Protein AF-A0A7S0VVC6-F1 (afdb_monomer)

Foldseek 3Di:
DFDWDFDADDDDDPKGKGWGWGDDPRDIDIDIDIDDDDDDDDDPDDPDDDADLFKDWDALPNDDLVVVLVVQQVQQPPVQKWKKFWFFCVLVVFPDTTDIFTFNHADVVQQWTFTCGPPCVGDHTDIDRSVSSSVRQQDADPVPRGGHGMMMGGDDPPDPDPDDDDPPPDPPCVVVVVVVVD

Organism: NCBI:txid51329

Structure (mmCIF, N/CA/C/O backbone):
data_AF-A0A7S0VVC6-F1
#
_entry.id   AF-A0A7S0VVC6-F1
#
loop_
_atom_site.group_PDB
_atom_site.id
_atom_site.type_symbol
_atom_site.label_atom_id
_atom_site.label_alt_id
_atom_site.label_comp_id
_atom_site.label_asym_id
_atom_site.label_entity_id
_atom_site.label_seq_id
_atom_site.pdbx_PDB_ins_code
_atom_site.Cartn_x
_atom_site.Cartn_y
_atom_site.Cartn_z
_atom_site.occupancy
_atom_site.B_iso_or_equiv
_atom_site.auth_seq_id
_atom_site.auth_comp_id
_atom_site.auth_asym_id
_atom_site.auth_atom_id
_atom_site.pdbx_PDB_model_num
ATOM 1 N N . GLN A 1 1 ? -42.522 30.874 40.344 1.00 38.97 1 GLN A N 1
ATOM 2 C CA . GLN A 1 1 ? -43.049 30.129 39.182 1.00 38.97 1 GLN A CA 1
ATOM 3 C C . GLN A 1 1 ? -41.927 30.073 38.153 1.00 38.97 1 GLN A C 1
ATOM 5 O O . GLN A 1 1 ? -41.441 31.130 37.778 1.00 38.97 1 GLN A O 1
ATOM 10 N N . ALA A 1 2 ? -41.415 28.885 37.826 1.00 36.28 2 ALA A N 1
ATOM 11 C CA . ALA A 1 2 ? -40.309 28.722 36.878 1.00 36.28 2 ALA A CA 1
ATOM 12 C C . ALA A 1 2 ? -40.865 28.638 35.447 1.00 36.28 2 ALA A C 1
ATOM 14 O O . ALA A 1 2 ? -41.804 27.884 35.205 1.00 36.28 2 ALA A O 1
ATOM 15 N N . LEU A 1 3 ? -40.308 29.424 34.524 1.00 36.25 3 LEU A N 1
ATOM 16 C CA . LEU A 1 3 ? -40.631 29.382 33.096 1.00 36.25 3 LEU A CA 1
ATOM 17 C C . LEU A 1 3 ? -39.725 28.347 32.417 1.00 36.25 3 LEU A C 1
ATOM 19 O O . LEU A 1 3 ? -38.507 28.496 32.434 1.00 36.25 3 LEU A O 1
ATOM 23 N N . SER A 1 4 ? -40.321 27.307 31.834 1.00 40.09 4 SER A N 1
ATOM 24 C CA . SER A 1 4 ? -39.640 26.354 30.952 1.00 40.09 4 SER A CA 1
ATOM 25 C C . SER A 1 4 ? -39.975 26.719 29.507 1.00 40.09 4 SER A C 1
ATOM 27 O O . SER A 1 4 ? -41.148 26.880 29.175 1.00 40.09 4 SER A O 1
ATOM 29 N N . GLN A 1 5 ? -38.959 26.895 28.663 1.00 38.88 5 GLN A N 1
ATOM 30 C CA . GLN A 1 5 ? -39.130 27.031 27.217 1.00 38.88 5 GLN A CA 1
ATOM 31 C C . GLN A 1 5 ? -38.321 25.928 26.538 1.00 38.88 5 GLN A C 1
ATOM 33 O O . GLN A 1 5 ? -37.117 25.807 26.762 1.00 38.88 5 GLN A O 1
ATOM 38 N N . THR A 1 6 ? -38.992 25.115 25.727 1.00 39.78 6 THR A N 1
ATOM 39 C CA . THR A 1 6 ? -38.376 24.062 24.914 1.00 39.78 6 THR A CA 1
ATOM 40 C C . THR A 1 6 ? -38.294 24.572 23.480 1.00 39.78 6 THR A C 1
ATOM 42 O O . THR A 1 6 ? -39.321 24.916 22.898 1.00 39.78 6 THR A O 1
ATOM 45 N N . MET A 1 7 ? -37.090 24.648 22.912 1.00 36.44 7 MET A N 1
ATOM 46 C CA . MET A 1 7 ? -36.901 24.959 21.494 1.00 36.44 7 MET A CA 1
ATOM 47 C C . MET A 1 7 ? -36.408 23.714 20.766 1.00 36.44 7 MET A C 1
ATOM 49 O O . MET A 1 7 ? -35.287 23.266 20.987 1.00 36.44 7 MET A O 1
ATOM 53 N N . ASN A 1 8 ? -37.249 23.175 19.885 1.00 36.81 8 ASN A N 1
ATOM 54 C CA . ASN A 1 8 ? -36.872 22.094 18.982 1.00 36.81 8 ASN A CA 1
ATOM 55 C C . ASN A 1 8 ? -36.399 22.711 17.665 1.00 36.81 8 ASN A C 1
ATOM 57 O O . ASN A 1 8 ? -37.142 23.463 17.035 1.00 36.81 8 ASN A O 1
ATOM 61 N N . SER A 1 9 ? -35.182 22.384 17.239 1.00 43.47 9 SER A N 1
ATOM 62 C CA . SER A 1 9 ? -34.703 22.668 15.885 1.00 43.47 9 SER A CA 1
ATOM 63 C C . SER A 1 9 ? -34.576 21.352 15.125 1.00 43.47 9 SER A C 1
ATOM 65 O O . SER A 1 9 ? -34.036 20.374 15.631 1.00 43.47 9 SER A O 1
ATOM 67 N N . SER A 1 10 ? -35.149 21.310 13.925 1.00 36.62 10 SER A N 1
ATOM 68 C CA . SER A 1 10 ? -35.153 20.142 13.048 1.00 36.62 10 SER A CA 1
ATOM 69 C C . SER A 1 10 ? -34.151 20.349 11.915 1.00 36.62 10 SER A C 1
ATOM 71 O O . SER A 1 10 ? -34.384 21.187 11.044 1.00 36.62 10 SER A O 1
ATOM 73 N N . SER A 1 11 ? -33.067 19.575 11.904 1.00 36.88 11 SER A N 1
ATOM 74 C CA . SER A 1 11 ? -32.167 19.419 10.757 1.00 36.88 11 SER A CA 1
ATOM 75 C C . SER A 1 11 ? -32.174 17.963 10.287 1.00 36.88 11 SER A C 1
ATOM 77 O O . SER A 1 11 ? -32.154 17.023 11.076 1.00 36.88 11 SER A O 1
ATOM 79 N N . THR A 1 12 ? -32.271 17.775 8.972 1.00 43.25 12 THR A N 1
ATOM 80 C CA . THR A 1 12 ? -32.339 16.471 8.307 1.00 43.25 12 THR A CA 1
ATOM 81 C C . THR A 1 12 ? -30.948 15.848 8.169 1.00 43.25 12 THR A C 1
ATOM 83 O O . THR A 1 12 ? -30.263 16.058 7.172 1.00 43.25 12 THR A O 1
ATOM 86 N N . SER A 1 13 ? -30.558 15.062 9.164 1.00 46.53 13 SER A N 1
ATOM 87 C CA . SER A 1 13 ? -29.608 13.942 9.104 1.00 46.53 13 SER A CA 1
ATOM 88 C C . SER A 1 13 ? -29.924 13.036 10.305 1.00 46.53 13 SER A C 1
ATOM 90 O O . SER A 1 13 ? -30.586 13.471 11.241 1.00 46.53 13 SER A O 1
ATOM 92 N N . SER A 1 14 ? -29.595 11.746 10.245 1.00 50.50 14 SER A N 1
ATOM 93 C CA . SER A 1 14 ? -30.179 10.653 11.051 1.00 50.50 14 SER A CA 1
ATOM 94 C C . SER A 1 14 ? -29.856 10.633 12.561 1.00 50.50 14 SER A C 1
ATOM 96 O O . SER A 1 14 ? -29.749 9.563 13.157 1.00 50.50 14 SER A O 1
ATOM 98 N N . SER A 1 15 ? -29.734 11.786 13.209 1.00 50.81 15 SER A N 1
ATOM 99 C CA . SER A 1 15 ? -29.588 11.921 14.655 1.00 50.81 15 SER A CA 1
ATOM 100 C C . SER A 1 15 ? -30.450 13.074 15.170 1.00 50.81 15 SER A C 1
ATOM 102 O O . SER A 1 15 ? -30.261 14.239 14.834 1.00 50.81 15 SER A O 1
ATOM 104 N N . SER A 1 16 ? -31.426 12.739 16.012 1.00 48.22 16 SER A N 1
ATOM 105 C CA . SER A 1 16 ? -32.230 13.719 16.740 1.00 48.22 16 SER A CA 1
ATOM 106 C C . SER A 1 16 ? -31.579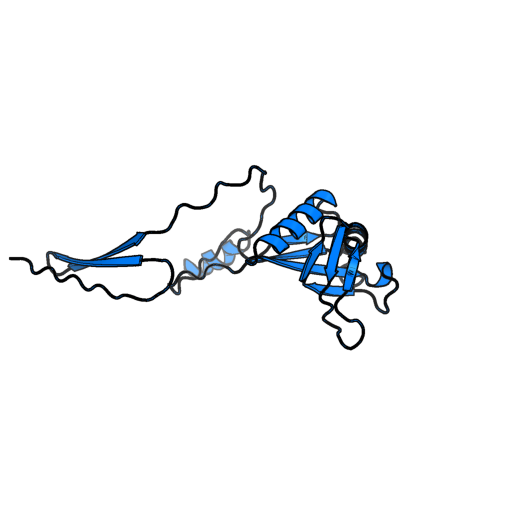 14.009 18.091 1.00 48.22 16 SER A C 1
ATOM 108 O O . SER A 1 16 ? -31.402 13.097 18.906 1.00 48.22 16 SER A O 1
ATOM 110 N N . SER A 1 17 ? -31.244 15.274 18.336 1.00 50.19 17 SER A N 1
ATOM 111 C CA . SER A 1 17 ? -30.774 15.775 19.628 1.00 50.19 17 SER A CA 1
ATOM 112 C C . SER A 1 17 ? -31.795 16.750 20.218 1.00 50.19 17 SER A C 1
ATOM 114 O O . SER A 1 17 ? -32.430 17.522 19.501 1.00 50.19 17 SER A O 1
ATOM 116 N N . SER A 1 18 ? -31.995 16.686 21.535 1.00 46.62 18 SER A N 1
ATOM 117 C CA . SER A 1 18 ? -32.889 17.588 22.266 1.00 46.62 18 SER A CA 1
ATOM 118 C C . SER A 1 18 ? -32.119 18.261 23.393 1.00 46.62 18 SER A C 1
ATOM 120 O O . SER A 1 18 ? -31.506 17.583 24.217 1.00 46.62 18 SER A O 1
ATOM 122 N N . THR A 1 19 ? -32.182 19.591 23.455 1.00 46.72 19 THR A N 1
ATOM 123 C CA . THR A 1 19 ? -31.509 20.396 24.484 1.00 46.72 19 THR A CA 1
ATOM 124 C C . THR A 1 19 ? -32.544 21.054 25.385 1.00 46.72 19 THR A C 1
ATOM 126 O O . THR A 1 19 ? -33.411 21.788 24.915 1.00 46.72 19 THR A O 1
ATOM 129 N N . SER A 1 20 ? -32.438 20.832 26.695 1.00 46.75 20 SER A N 1
ATOM 130 C CA . SER A 1 20 ? -33.236 21.542 27.700 1.00 46.75 20 SER A CA 1
ATOM 131 C C . SER A 1 20 ? -32.357 22.454 28.549 1.00 46.75 20 SER A C 1
ATOM 133 O O . SER A 1 20 ? -31.271 22.053 28.969 1.00 46.75 20 SER A O 1
ATOM 135 N N . LEU A 1 21 ? -32.840 23.666 28.820 1.00 41.72 21 LEU A N 1
ATOM 136 C CA . LEU A 1 21 ? -32.192 24.649 29.687 1.00 41.72 21 LEU A CA 1
ATOM 137 C C . LEU A 1 21 ? -33.015 24.820 30.962 1.00 41.72 21 LEU A C 1
ATOM 139 O O . LEU A 1 21 ? -34.218 25.078 30.895 1.00 41.72 21 LEU A O 1
ATOM 143 N N . THR A 1 22 ? -32.367 24.718 32.121 1.00 43.78 22 THR A N 1
ATOM 144 C CA . THR A 1 22 ? -33.014 24.969 33.417 1.00 43.78 22 THR A CA 1
ATOM 145 C C . THR A 1 22 ? -32.204 25.974 34.221 1.00 43.78 22 THR A C 1
ATOM 147 O O . THR A 1 22 ? -30.974 25.927 34.222 1.00 43.78 22 THR A O 1
ATOM 150 N N . THR A 1 23 ? -32.886 26.885 34.917 1.00 35.81 23 THR A N 1
ATOM 151 C CA . THR A 1 23 ? -32.248 27.905 35.756 1.00 35.81 23 THR A CA 1
ATOM 152 C C . THR A 1 23 ? -32.652 27.746 37.217 1.00 35.81 23 THR A C 1
ATOM 154 O O . THR A 1 23 ? -33.836 27.692 37.557 1.00 35.81 23 THR A O 1
ATOM 157 N N . LYS A 1 24 ? -31.662 27.664 38.113 1.00 37.56 24 LYS A N 1
ATOM 158 C CA . LYS A 1 24 ? -31.879 27.648 39.567 1.00 37.56 24 LYS A CA 1
ATOM 159 C C . LYS A 1 24 ? -30.777 28.455 40.249 1.00 37.56 24 LYS A C 1
ATOM 161 O O . LYS A 1 24 ? -29.600 28.240 39.988 1.00 37.56 24 LYS A O 1
ATOM 166 N N . SER A 1 25 ? -31.169 29.412 41.092 1.00 40.84 25 SER A N 1
ATOM 167 C CA . SER A 1 25 ? -30.251 30.304 41.823 1.00 40.84 25 SER A CA 1
ATOM 168 C C . SER A 1 25 ? -29.224 31.029 40.936 1.00 40.84 25 SER A C 1
ATOM 170 O O . SER A 1 25 ? -28.054 31.123 41.286 1.00 40.84 25 SER A O 1
ATOM 172 N N . GLY A 1 26 ? -29.654 31.525 39.771 1.00 36.41 26 GLY A N 1
ATOM 173 C CA . GLY A 1 26 ? -28.800 32.310 38.869 1.00 36.41 26 GLY A CA 1
ATOM 174 C C . GLY A 1 26 ? -27.827 31.496 38.008 1.00 36.41 26 GLY A C 1
ATOM 175 O O . GLY A 1 26 ? -27.114 32.084 37.202 1.00 36.41 26 GLY A O 1
ATOM 176 N N . VAL A 1 27 ? -27.823 30.165 38.122 1.00 34.91 27 VAL A N 1
ATOM 177 C CA . VAL A 1 27 ? -27.009 29.276 37.282 1.00 34.91 27 VAL A CA 1
ATOM 178 C C . VAL A 1 27 ? -27.889 28.652 36.200 1.00 34.91 27 VAL A C 1
ATOM 180 O O . VAL A 1 27 ? -28.963 28.125 36.500 1.00 34.91 27 VAL A O 1
ATOM 183 N N . ILE A 1 28 ? -27.441 28.739 34.943 1.00 36.50 28 ILE A N 1
ATOM 184 C CA . ILE A 1 28 ? -28.081 28.101 33.787 1.00 36.50 28 ILE A CA 1
ATOM 185 C C . ILE A 1 28 ? -27.386 26.765 33.531 1.00 36.50 28 ILE A C 1
ATOM 187 O O . ILE A 1 28 ? -26.176 26.726 33.317 1.00 36.50 28 ILE A O 1
ATOM 191 N N . THR A 1 29 ? -28.147 25.674 33.528 1.00 39.59 29 THR A N 1
ATOM 192 C CA . THR A 1 29 ? -27.652 24.337 33.184 1.00 39.59 29 THR A CA 1
ATOM 193 C C . THR A 1 29 ? -28.335 23.867 31.905 1.00 39.59 29 THR A C 1
ATOM 195 O O . THR A 1 29 ? -29.565 23.806 31.845 1.00 39.59 29 THR A O 1
ATOM 198 N N . ALA A 1 30 ? -27.535 23.560 30.882 1.00 38.56 30 ALA A N 1
ATOM 199 C CA . ALA A 1 30 ? -27.989 22.948 29.638 1.00 38.56 30 ALA A CA 1
ATOM 200 C C . ALA A 1 30 ? -27.758 21.437 29.702 1.00 38.56 30 ALA A C 1
ATOM 202 O O . ALA A 1 30 ? -26.668 20.988 30.052 1.00 38.56 30 ALA A O 1
ATOM 203 N N . THR A 1 31 ? -28.773 20.651 29.359 1.00 41.69 31 THR A N 1
ATOM 204 C CA . THR A 1 31 ? -28.659 19.196 29.227 1.00 41.69 31 THR A CA 1
ATOM 205 C C . THR A 1 31 ? -29.110 18.812 27.830 1.00 41.69 31 THR A C 1
ATOM 207 O O . THR A 1 31 ? -30.253 19.084 27.458 1.00 41.69 31 THR A O 1
ATOM 210 N N . THR A 1 32 ? -28.206 18.201 27.068 1.00 43.34 32 THR A N 1
ATOM 211 C CA . THR A 1 32 ? -28.473 17.717 25.713 1.00 43.34 32 THR A CA 1
ATOM 212 C C . THR A 1 32 ? -28.522 16.198 25.737 1.00 43.34 32 THR A C 1
ATOM 214 O O . THR A 1 32 ? -27.565 15.559 26.171 1.00 43.34 32 THR A O 1
ATOM 217 N N . SER A 1 33 ? -29.627 15.611 25.283 1.00 44.56 33 SER A N 1
ATOM 218 C CA . SER A 1 33 ? -29.739 14.171 25.057 1.00 44.56 33 SER A CA 1
ATOM 219 C C . SER A 1 33 ? -29.682 13.882 23.559 1.00 44.56 33 SER A C 1
ATOM 221 O O . SER A 1 33 ? -30.400 14.492 22.764 1.00 44.56 33 SER A O 1
ATOM 223 N N . LEU A 1 34 ? -28.805 12.957 23.166 1.00 52.53 34 LEU A N 1
ATOM 224 C CA . LEU A 1 34 ? -28.751 12.405 21.815 1.00 52.53 34 LEU A CA 1
ATOM 225 C C . LEU A 1 34 ? -29.331 10.993 21.827 1.00 52.53 34 LEU A C 1
ATOM 227 O O . LEU A 1 34 ? -28.950 10.167 22.655 1.00 52.53 34 LEU A O 1
ATOM 231 N N . SER A 1 35 ? -30.243 10.721 20.897 1.00 43.66 35 SER A N 1
ATOM 232 C CA . SER A 1 35 ? -30.686 9.363 20.590 1.00 43.66 35 SER A CA 1
ATOM 233 C C . SER A 1 35 ? -29.896 8.871 19.379 1.00 43.66 35 SER A C 1
ATOM 235 O O . SER A 1 35 ? -30.086 9.374 18.274 1.00 43.66 35 SER A O 1
ATOM 237 N N . SER A 1 36 ? -28.985 7.920 19.590 1.00 47.44 36 SER A N 1
ATOM 238 C CA . SER A 1 36 ? -28.318 7.176 18.518 1.00 47.44 36 SER A CA 1
ATOM 239 C C . SER A 1 36 ? -28.821 5.731 18.483 1.00 47.44 36 SER A C 1
ATOM 241 O O . SER A 1 36 ? -29.168 5.144 19.511 1.00 47.44 36 SER A O 1
ATOM 243 N N . SER A 1 37 ? -28.899 5.162 17.278 1.00 42.88 37 SER A N 1
ATOM 244 C CA . SER A 1 37 ? -29.159 3.734 17.076 1.00 42.88 37 SER A CA 1
ATOM 245 C C . SER A 1 37 ? -28.057 2.884 17.730 1.00 42.88 37 SER A C 1
ATOM 247 O O . SER A 1 37 ? -26.912 3.337 17.805 1.00 42.88 37 SER A O 1
ATOM 249 N N . PRO A 1 38 ? -28.367 1.663 18.204 1.00 40.75 38 PRO A N 1
ATOM 250 C CA . PRO A 1 38 ? -27.375 0.818 18.857 1.00 40.75 38 PRO A CA 1
ATOM 251 C C . PRO A 1 38 ? -26.240 0.451 17.882 1.00 40.75 38 PRO A C 1
ATOM 253 O O . PRO A 1 38 ? -26.518 0.179 16.709 1.00 40.75 38 PRO A O 1
ATOM 256 N N . PRO A 1 39 ? -24.976 0.425 18.342 1.00 41.75 39 PRO A N 1
ATOM 257 C CA . PRO A 1 39 ? -23.852 0.005 17.516 1.00 41.75 39 PRO A CA 1
ATOM 258 C C . PRO A 1 39 ? -24.008 -1.458 17.082 1.00 41.75 39 PRO A C 1
ATOM 260 O O . PRO A 1 39 ? -24.541 -2.290 17.822 1.00 41.75 39 PRO A O 1
ATOM 263 N N . ALA A 1 40 ? -23.534 -1.764 15.871 1.00 39.22 40 ALA A N 1
ATOM 264 C CA . ALA A 1 40 ? -23.438 -3.131 15.370 1.00 39.22 40 ALA A CA 1
ATOM 265 C C . ALA A 1 40 ? -22.625 -4.013 16.345 1.00 39.22 40 ALA A C 1
ATOM 267 O O . ALA A 1 40 ? -21.716 -3.507 17.011 1.00 39.22 40 ALA A O 1
ATOM 268 N N . PRO A 1 41 ? -22.942 -5.316 16.464 1.00 37.53 41 PRO A N 1
ATOM 269 C CA . PRO A 1 41 ? -22.273 -6.193 17.416 1.00 37.53 41 PRO A CA 1
ATOM 270 C C . PRO A 1 41 ? -20.766 -6.289 17.117 1.00 37.53 41 PRO A C 1
ATOM 272 O O . PRO A 1 41 ? -20.384 -6.370 15.948 1.00 37.53 41 PRO A O 1
ATOM 275 N N . PRO A 1 42 ? -19.905 -6.308 18.151 1.00 41.25 42 PRO A N 1
ATOM 276 C CA . PRO A 1 42 ? -18.463 -6.398 17.969 1.00 41.25 42 PRO A CA 1
ATOM 277 C C . PRO A 1 42 ? -18.081 -7.728 17.307 1.00 41.25 42 PRO A C 1
ATOM 279 O O . PRO A 1 42 ? -18.521 -8.802 17.727 1.00 41.25 42 PRO A O 1
ATOM 282 N N . HIS A 1 43 ? -17.254 -7.651 16.263 1.00 41.78 43 HIS A N 1
ATOM 283 C CA . HIS A 1 43 ? -16.648 -8.821 15.633 1.00 41.78 43 HIS A CA 1
ATOM 284 C C . HIS A 1 43 ? -15.706 -9.533 16.626 1.00 41.78 43 HIS A C 1
ATOM 286 O O . HIS A 1 43 ? -14.999 -8.864 17.381 1.00 41.78 43 HIS A O 1
ATOM 292 N N . PRO A 1 44 ? -15.668 -10.878 16.649 1.00 38.56 44 PRO A N 1
ATOM 293 C CA . PRO A 1 44 ? -14.963 -11.626 17.679 1.00 38.56 44 PRO A CA 1
ATOM 294 C C . PRO A 1 44 ? -13.522 -11.916 17.250 1.00 38.56 44 PRO A C 1
ATOM 296 O O . PRO A 1 44 ? -13.207 -13.062 16.955 1.00 38.56 44 PRO A O 1
ATOM 299 N N . PHE A 1 45 ? -12.641 -10.915 17.205 1.00 30.81 45 PHE A N 1
ATOM 300 C CA . PHE A 1 45 ? -11.203 -11.176 17.061 1.00 30.81 45 PHE A CA 1
ATOM 301 C C . PHE A 1 45 ? -10.370 -10.249 17.953 1.00 30.81 45 PHE A C 1
ATOM 303 O O . PHE A 1 45 ? -10.718 -9.077 18.114 1.00 30.81 45 PHE A O 1
ATOM 310 N N . PRO A 1 46 ? -9.304 -10.771 18.586 1.00 35.00 46 PRO A N 1
ATOM 311 C CA . PRO A 1 46 ? -8.482 -9.996 19.499 1.00 35.00 46 PRO A CA 1
ATOM 312 C C . PRO A 1 46 ? -7.696 -8.943 18.715 1.00 35.00 46 PRO A C 1
ATOM 314 O O . PRO A 1 46 ? -6.867 -9.274 17.874 1.00 35.00 46 PRO A O 1
ATOM 317 N N . VAL A 1 47 ? -7.928 -7.668 19.028 1.00 37.06 47 VAL A N 1
ATOM 318 C CA . VAL A 1 47 ? -7.071 -6.562 18.592 1.00 37.06 47 VAL A CA 1
ATOM 319 C C . VAL A 1 47 ? -5.786 -6.635 19.418 1.00 37.06 47 VAL A C 1
ATOM 321 O O . VAL A 1 47 ? -5.648 -5.977 20.445 1.00 37.06 47 VAL A O 1
ATOM 324 N N . HIS A 1 48 ? -4.856 -7.500 19.022 1.00 34.62 48 HIS A N 1
ATOM 325 C CA . HIS A 1 48 ? -3.479 -7.421 19.490 1.00 34.62 48 HIS A CA 1
ATOM 326 C C . HIS A 1 48 ? -2.707 -6.572 18.488 1.00 34.62 48 HIS A C 1
ATOM 328 O O . HIS A 1 48 ? -2.446 -7.015 17.379 1.00 34.62 48 HIS A O 1
ATOM 334 N N . THR A 1 49 ? -2.415 -5.327 18.858 1.00 34.38 49 THR A N 1
ATOM 335 C CA . THR A 1 49 ? -1.075 -4.716 18.975 1.00 34.38 49 THR A CA 1
ATOM 336 C C . THR A 1 49 ? -1.295 -3.218 19.201 1.00 34.38 49 THR A C 1
ATOM 338 O O . THR A 1 49 ? -2.207 -2.628 18.629 1.00 34.38 49 THR A O 1
ATOM 341 N N . SER A 1 50 ? -0.501 -2.623 20.088 1.00 39.03 50 SER A N 1
ATOM 342 C CA . SER A 1 50 ? -0.491 -1.205 20.461 1.00 39.03 50 SER A CA 1
ATOM 343 C C . SER A 1 50 ? -0.646 -0.263 19.257 1.00 39.03 50 SER A C 1
ATOM 345 O O . SER A 1 50 ? 0.333 0.082 18.598 1.00 39.03 50 SER A O 1
ATOM 347 N N . CYS A 1 51 ? -1.871 0.155 18.956 1.00 41.72 51 CYS A N 1
ATOM 348 C CA . CYS A 1 51 ? -2.123 1.169 17.945 1.00 41.72 51 CYS A CA 1
ATOM 349 C C . CYS A 1 51 ? -2.307 2.497 18.666 1.00 41.72 51 CYS A C 1
ATOM 351 O O . CYS A 1 51 ? -3.246 2.652 19.447 1.00 41.72 51 CYS A O 1
ATOM 353 N N . ALA A 1 52 ? -1.393 3.436 18.419 1.00 45.47 52 ALA A N 1
ATOM 354 C CA . ALA A 1 52 ? -1.625 4.829 18.756 1.00 45.47 52 ALA A CA 1
ATOM 355 C C . ALA A 1 52 ? -2.906 5.307 18.038 1.00 45.47 52 ALA A C 1
ATOM 357 O O . ALA A 1 52 ? -3.175 4.859 16.916 1.00 45.47 52 ALA A O 1
ATOM 358 N N . PRO A 1 53 ? -3.694 6.203 18.655 1.00 49.94 53 PRO A N 1
ATOM 359 C CA . PRO A 1 53 ? -4.984 6.646 18.121 1.00 49.94 53 PRO A CA 1
ATOM 360 C C . PRO A 1 53 ? -4.913 7.302 16.727 1.00 49.94 53 PRO A C 1
ATOM 362 O O . PRO A 1 53 ? -5.926 7.348 16.032 1.00 49.94 53 PRO A O 1
ATOM 365 N N . ASP A 1 54 ? -3.726 7.744 16.299 1.00 53.03 54 ASP A N 1
ATOM 366 C CA . ASP A 1 54 ? -3.509 8.512 15.064 1.00 53.03 54 ASP A CA 1
ATOM 367 C C . ASP A 1 54 ? -2.987 7.682 13.873 1.00 53.03 54 ASP A C 1
ATOM 369 O O . ASP A 1 54 ? -2.759 8.211 12.781 1.00 53.03 54 ASP A O 1
ATOM 373 N N . GLY A 1 55 ? -2.811 6.369 14.052 1.00 57.62 55 GLY A N 1
ATOM 374 C CA . GLY A 1 55 ? -2.398 5.445 12.996 1.00 57.62 55 GLY A CA 1
ATOM 375 C C . GLY A 1 55 ? -1.354 4.425 13.448 1.00 57.62 55 GLY A C 1
ATOM 376 O O . GLY A 1 55 ? -0.572 4.660 14.368 1.00 57.62 55 GLY A O 1
ATOM 377 N N . CYS A 1 56 ? -1.338 3.270 12.783 1.00 74.06 56 CYS A N 1
ATOM 378 C CA . CYS A 1 56 ? -0.405 2.179 13.065 1.00 74.06 56 CYS A CA 1
ATOM 379 C C . CYS A 1 56 ? 0.597 2.023 11.919 1.00 74.06 56 CYS A C 1
ATOM 381 O O . CYS A 1 56 ? 0.195 1.890 10.760 1.00 74.06 56 CYS A O 1
ATOM 383 N N . ILE A 1 57 ? 1.892 2.037 12.248 1.00 77.25 57 ILE A N 1
ATOM 384 C CA . ILE A 1 57 ? 2.977 1.702 11.321 1.00 77.25 57 ILE A CA 1
ATOM 385 C C . ILE A 1 57 ? 3.339 0.235 11.533 1.00 77.25 57 ILE A C 1
ATOM 387 O O . ILE A 1 57 ? 3.734 -0.152 12.633 1.00 77.25 57 ILE A O 1
ATOM 391 N N . CYS A 1 58 ? 3.269 -0.555 10.467 1.00 80.31 58 CYS A N 1
ATOM 392 C CA . CYS A 1 58 ? 3.663 -1.957 10.471 1.00 80.31 58 CYS A CA 1
ATOM 393 C C . CYS A 1 58 ? 4.843 -2.156 9.523 1.00 80.31 58 CYS A C 1
ATOM 395 O O . CYS A 1 58 ? 4.762 -1.840 8.332 1.00 80.31 58 CYS A O 1
ATOM 397 N N . GLU A 1 59 ? 5.941 -2.693 10.047 1.00 81.25 59 GLU A N 1
ATOM 398 C CA . GLU A 1 59 ? 7.116 -3.037 9.255 1.00 81.25 59 GLU A CA 1
ATOM 399 C C . GLU A 1 59 ? 6.886 -4.326 8.449 1.00 81.25 59 GLU A C 1
ATOM 401 O O . GLU A 1 59 ? 6.168 -5.246 8.841 1.00 81.25 59 GLU A O 1
ATOM 406 N N . GLY A 1 60 ? 7.529 -4.423 7.290 1.00 72.38 60 GLY A N 1
ATOM 407 C CA . GLY A 1 60 ? 7.493 -5.604 6.441 1.00 72.38 60 GLY A CA 1
ATOM 408 C C . GLY A 1 60 ? 8.088 -6.803 7.176 1.00 72.38 60 GLY A C 1
ATOM 409 O O . GLY A 1 60 ? 9.298 -6.863 7.386 1.00 72.38 60 GLY A O 1
ATOM 410 N N . GLY A 1 61 ? 7.233 -7.764 7.530 1.00 75.69 61 GLY A N 1
ATOM 411 C CA . GLY A 1 61 ? 7.601 -8.963 8.284 1.00 75.69 61 GLY A CA 1
ATOM 412 C C . GLY A 1 61 ? 7.373 -8.881 9.797 1.00 75.69 61 GLY A C 1
ATOM 413 O O . GLY A 1 61 ? 7.654 -9.868 10.472 1.00 75.69 61 GLY A O 1
ATOM 414 N N . SER A 1 62 ? 6.860 -7.764 10.337 1.00 83.25 62 SER A N 1
ATOM 415 C CA . SER A 1 62 ? 6.425 -7.690 11.745 1.00 83.25 62 SER A CA 1
ATOM 416 C C . SER A 1 62 ? 5.038 -8.296 11.978 1.00 83.25 62 SER A C 1
ATOM 418 O O . SER A 1 62 ? 4.709 -8.644 13.106 1.00 83.25 62 SER A O 1
ATOM 420 N N . VAL A 1 63 ? 4.24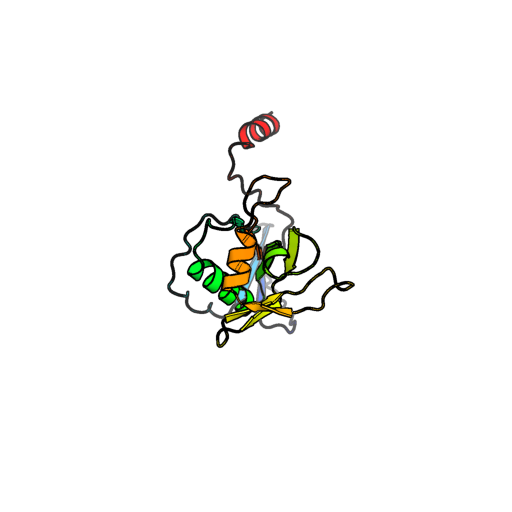4 -8.420 10.914 1.00 89.38 63 VAL A N 1
ATOM 421 C CA . VAL A 1 63 ? 2.944 -9.103 10.872 1.00 89.38 63 VAL A CA 1
ATOM 422 C C . VAL A 1 63 ? 3.004 -10.225 9.843 1.00 89.38 63 VAL A C 1
ATOM 424 O O . VAL A 1 63 ? 3.783 -10.149 8.892 1.00 89.38 63 VAL A O 1
ATOM 427 N N . SER A 1 64 ? 2.191 -11.258 10.011 1.00 95.12 64 SER A N 1
ATOM 428 C CA . SER A 1 64 ? 2.020 -12.335 9.035 1.00 95.12 64 SER A CA 1
ATOM 429 C C . SER A 1 64 ? 1.276 -11.867 7.777 1.00 95.12 64 SER A C 1
ATOM 431 O O . SER A 1 64 ? 0.614 -10.827 7.750 1.00 95.12 64 SER A O 1
ATOM 433 N N . LEU A 1 65 ? 1.368 -12.658 6.702 1.00 96.06 65 LEU A N 1
ATOM 434 C CA . LEU A 1 65 ? 0.620 -12.405 5.467 1.00 96.06 65 LEU A CA 1
ATOM 435 C C . LEU A 1 65 ? -0.896 -12.444 5.712 1.00 96.06 65 LEU A C 1
ATOM 437 O O . LEU A 1 65 ? -1.649 -11.692 5.094 1.00 96.06 65 LEU A O 1
ATOM 441 N N . GLU A 1 66 ? -1.340 -13.344 6.583 1.00 97.12 66 GLU A N 1
ATOM 442 C CA . GLU A 1 66 ? -2.733 -13.529 6.967 1.00 97.12 66 GLU A CA 1
ATOM 443 C C . GLU A 1 66 ? -3.258 -12.318 7.743 1.00 97.12 66 GLU A C 1
ATOM 445 O O . GLU A 1 66 ? -4.299 -11.783 7.369 1.00 97.12 66 GLU A O 1
ATOM 450 N N . GLU A 1 67 ? -2.507 -11.818 8.726 1.00 95.25 67 GLU A N 1
ATOM 451 C CA . GLU A 1 67 ? -2.857 -10.593 9.463 1.00 95.25 67 GLU A CA 1
ATOM 452 C C . GLU A 1 67 ? -2.921 -9.383 8.524 1.00 95.25 67 GLU A C 1
ATOM 454 O O . GLU A 1 67 ? -3.928 -8.678 8.483 1.00 95.25 67 GLU A O 1
ATOM 459 N N . PHE A 1 68 ? -1.913 -9.198 7.663 1.00 95.94 68 PHE A N 1
ATOM 460 C CA . PHE A 1 68 ? -1.929 -8.120 6.669 1.00 95.94 68 PHE A CA 1
ATOM 461 C C . PHE A 1 68 ? -3.148 -8.208 5.734 1.00 95.94 68 PHE A C 1
ATOM 463 O O . PHE A 1 68 ? -3.768 -7.200 5.385 1.00 95.94 68 PHE A O 1
ATOM 470 N N . ARG A 1 69 ? -3.524 -9.424 5.326 1.00 97.69 69 ARG A N 1
ATOM 471 C CA . ARG A 1 69 ? -4.702 -9.671 4.487 1.00 97.69 69 ARG A CA 1
ATOM 472 C C . ARG A 1 69 ? -5.995 -9.292 5.201 1.00 97.69 69 ARG A C 1
ATOM 474 O O . ARG A 1 69 ? -6.886 -8.725 4.564 1.00 97.69 69 ARG A O 1
ATOM 481 N N . GLU A 1 70 ? -6.116 -9.623 6.479 1.00 95.88 70 GLU A N 1
ATOM 482 C CA . GLU A 1 70 ? -7.274 -9.268 7.298 1.00 95.88 70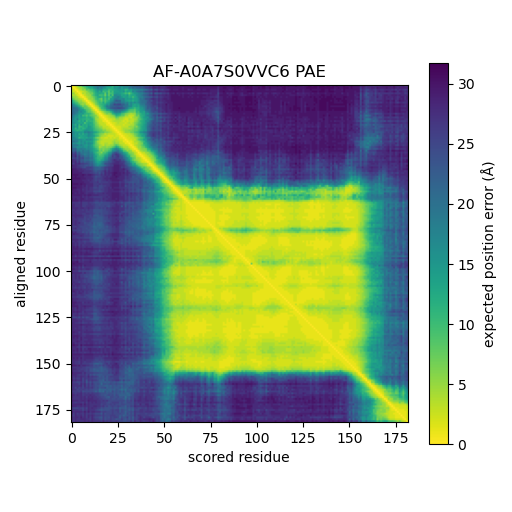 GLU A CA 1
ATOM 483 C C . GLU A 1 70 ? -7.376 -7.757 7.494 1.00 95.88 70 GLU A C 1
ATOM 485 O O . GLU A 1 70 ? -8.453 -7.195 7.295 1.00 95.88 70 GLU A O 1
ATOM 490 N N . GLU A 1 71 ? -6.261 -7.079 7.755 1.00 94.19 71 GLU A N 1
ATOM 491 C CA . GLU A 1 71 ? -6.230 -5.625 7.905 1.00 94.19 71 GLU A CA 1
ATOM 492 C C . GLU A 1 71 ? -6.612 -4.889 6.619 1.00 94.19 71 GLU A C 1
ATOM 494 O O . GLU A 1 71 ? -7.449 -3.983 6.646 1.00 94.19 71 GLU A O 1
ATOM 499 N N . VAL A 1 72 ? -6.063 -5.299 5.470 1.00 96.38 72 VAL A N 1
ATOM 500 C CA . VAL A 1 72 ? -6.431 -4.725 4.166 1.00 96.38 72 VAL A CA 1
ATOM 501 C C . VAL A 1 72 ? -7.916 -4.948 3.877 1.00 96.38 72 VAL A C 1
ATOM 503 O O . VAL A 1 72 ? -8.595 -4.031 3.408 1.00 96.38 72 VAL A O 1
ATOM 506 N N . ALA A 1 73 ? -8.437 -6.142 4.174 1.00 96.56 73 ALA A N 1
ATOM 507 C CA . ALA A 1 73 ? -9.849 -6.454 3.991 1.00 96.56 73 ALA A CA 1
ATOM 508 C C . ALA A 1 73 ? -10.752 -5.602 4.895 1.00 96.56 73 ALA A C 1
ATOM 510 O O . ALA A 1 73 ? -11.761 -5.088 4.412 1.00 96.56 73 ALA A O 1
ATOM 511 N N . ALA A 1 74 ? -10.382 -5.428 6.166 1.00 93.94 74 ALA A N 1
ATOM 512 C CA . ALA A 1 74 ? -11.120 -4.617 7.128 1.00 93.94 74 ALA A CA 1
ATOM 513 C C . ALA A 1 74 ? -11.136 -3.137 6.722 1.00 93.94 74 ALA A C 1
ATOM 515 O O . ALA A 1 74 ? -12.211 -2.543 6.631 1.00 93.94 74 ALA A O 1
ATOM 516 N N . CYS A 1 75 ? -9.978 -2.566 6.375 1.00 93.81 75 CYS A N 1
ATOM 517 C CA . CYS A 1 75 ? -9.881 -1.164 5.954 1.00 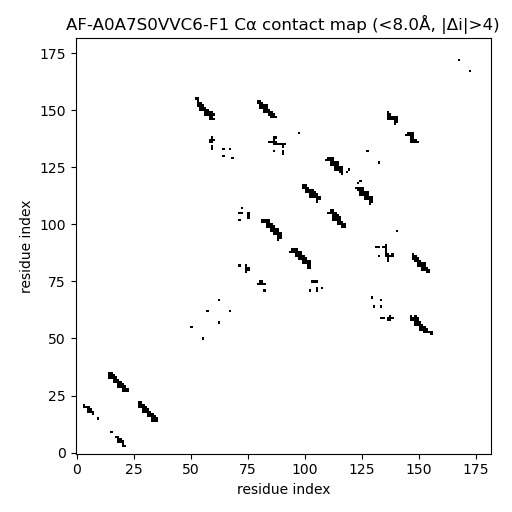93.81 75 CYS A CA 1
ATOM 518 C C . CYS A 1 75 ? -10.679 -0.896 4.671 1.00 93.81 75 CYS A C 1
ATOM 520 O O . CYS A 1 75 ? -11.414 0.081 4.578 1.00 93.81 75 CYS A O 1
ATOM 522 N N . CYS A 1 76 ? -10.593 -1.792 3.681 1.00 94.50 76 CYS A N 1
ATOM 523 C CA . CYS A 1 76 ? -11.358 -1.648 2.439 1.00 94.50 76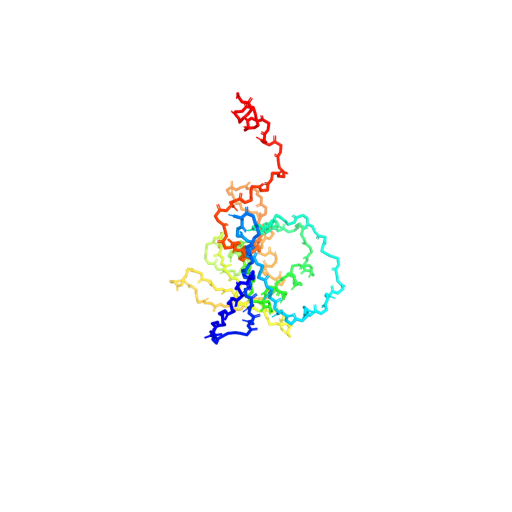 CYS A CA 1
ATOM 524 C C . CYS A 1 76 ? -12.879 -1.775 2.644 1.00 94.50 76 CYS A C 1
ATOM 526 O O . CYS A 1 76 ? -13.633 -1.351 1.771 1.00 94.50 76 CYS A O 1
ATOM 528 N N . ALA A 1 77 ? -13.329 -2.377 3.750 1.00 93.62 77 ALA A N 1
ATOM 529 C CA . ALA A 1 77 ? -14.743 -2.541 4.076 1.00 93.62 77 ALA A CA 1
ATOM 530 C C . ALA A 1 77 ? -15.305 -1.417 4.965 1.00 93.62 77 ALA A C 1
ATOM 532 O O . ALA A 1 77 ? -16.510 -1.179 4.913 1.00 93.62 77 ALA A O 1
ATOM 533 N N . SER A 1 78 ? -14.474 -0.745 5.773 1.00 90.25 78 SER A N 1
ATOM 534 C CA . SER A 1 78 ? -14.938 0.260 6.740 1.00 90.25 78 SER A CA 1
ATOM 535 C C . SER A 1 78 ? -15.269 1.608 6.100 1.00 90.25 78 SER A C 1
ATOM 537 O O . SER A 1 78 ? -16.228 2.249 6.512 1.00 90.25 78 SER A O 1
ATOM 539 N N . GLY A 1 79 ? -14.483 2.049 5.112 1.00 83.50 79 GLY A N 1
ATOM 540 C CA . GLY A 1 79 ? -14.586 3.390 4.517 1.00 83.50 79 GLY A CA 1
ATOM 541 C C . GLY A 1 79 ? -14.023 4.524 5.388 1.00 83.50 79 GLY A C 1
ATOM 542 O O . GLY A 1 79 ? -13.710 5.584 4.858 1.00 83.50 79 GLY A O 1
ATOM 543 N N . GLU A 1 80 ? -13.828 4.274 6.682 1.00 87.56 80 GLU A N 1
ATOM 544 C CA . GLU A 1 80 ? -13.291 5.215 7.678 1.00 87.56 80 GLU A CA 1
ATOM 545 C C . GLU A 1 80 ? -11.769 5.092 7.857 1.00 87.56 80 GLU A C 1
ATOM 547 O O . GLU A 1 80 ? -11.118 5.956 8.448 1.00 87.56 80 GLU A O 1
ATOM 552 N N . GLU A 1 81 ? -11.194 3.994 7.360 1.00 91.62 81 GLU A N 1
ATOM 553 C CA . GLU A 1 81 ? -9.773 3.692 7.478 1.00 91.62 81 GLU A CA 1
ATOM 554 C C . GLU A 1 81 ? -9.128 3.482 6.113 1.00 91.62 81 GLU A C 1
ATOM 556 O O . GLU A 1 81 ? -9.739 2.994 5.156 1.00 91.62 81 GLU A O 1
ATOM 561 N N . HIS A 1 82 ? -7.848 3.819 6.026 1.00 94.12 82 HIS A N 1
ATOM 562 C CA . HIS A 1 82 ? -7.085 3.752 4.792 1.00 94.12 82 HIS A CA 1
ATOM 563 C C . HIS A 1 82 ? -5.721 3.120 5.029 1.00 94.12 82 HIS A C 1
ATOM 565 O O . HIS A 1 82 ? -5.067 3.372 6.037 1.00 94.12 82 HIS 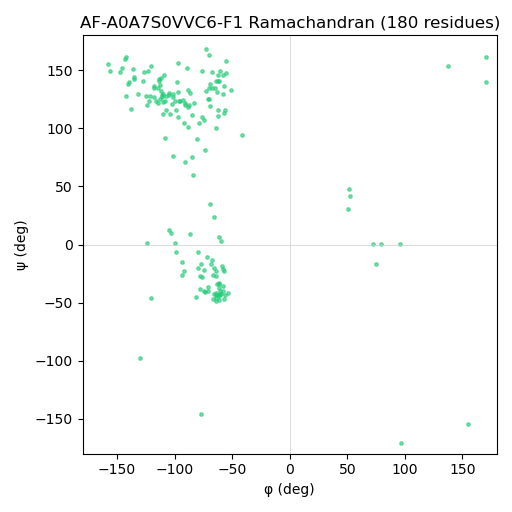A O 1
ATOM 571 N N . VAL A 1 83 ? -5.268 2.328 4.059 1.00 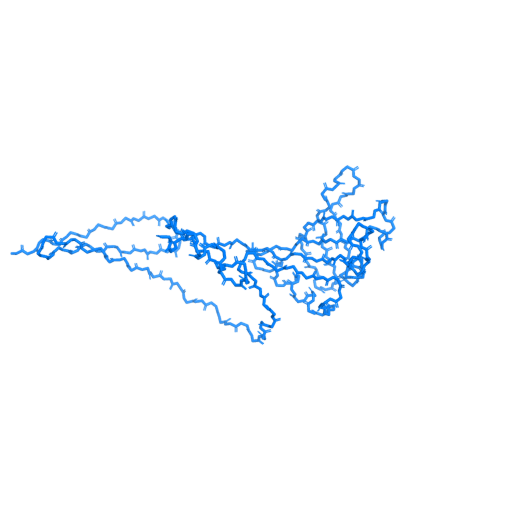96.06 83 VAL A N 1
ATOM 572 C CA . VAL A 1 83 ? -3.934 1.725 4.075 1.00 96.06 83 VAL A CA 1
ATOM 573 C C . VAL A 1 83 ? -3.063 2.419 3.038 1.00 96.06 83 VAL A C 1
ATOM 575 O O . VAL A 1 83 ? -3.429 2.508 1.864 1.00 96.06 83 VAL A O 1
ATOM 578 N N . ILE A 1 84 ? -1.888 2.878 3.459 1.00 97.38 84 ILE A N 1
ATOM 579 C CA . ILE A 1 84 ? -0.816 3.349 2.581 1.00 97.38 84 ILE A CA 1
ATOM 580 C C . ILE A 1 84 ? 0.313 2.331 2.643 1.00 97.38 84 ILE A C 1
ATOM 582 O O . ILE A 1 84 ? 0.861 2.071 3.709 1.00 97.38 84 ILE A O 1
ATOM 586 N N . VAL A 1 85 ? 0.692 1.773 1.499 1.00 97.69 85 VAL A N 1
ATOM 587 C CA . VAL A 1 85 ? 1.792 0.809 1.410 1.00 97.69 85 VAL A CA 1
ATOM 588 C C . VAL A 1 85 ? 3.081 1.494 0.976 1.00 97.69 85 VAL A C 1
ATOM 590 O O . VAL A 1 85 ? 3.071 2.334 0.077 1.00 97.69 85 VAL A O 1
ATOM 593 N N . SER A 1 86 ? 4.193 1.092 1.583 1.00 97.62 86 SER A N 1
ATOM 594 C CA . SER A 1 86 ? 5.568 1.349 1.164 1.00 97.62 86 SER A CA 1
ATOM 595 C C . SER A 1 86 ? 6.159 0.051 0.632 1.00 97.62 86 SER A C 1
ATOM 597 O O . SER A 1 86 ? 6.307 -0.921 1.370 1.00 97.62 86 SER A O 1
ATOM 599 N N . TYR A 1 87 ? 6.508 0.002 -0.649 1.00 97.19 87 TYR A N 1
ATOM 600 C CA . TYR A 1 87 ? 6.958 -1.234 -1.292 1.00 97.19 87 TYR A CA 1
ATOM 601 C C . TYR A 1 87 ? 8.071 -0.988 -2.311 1.00 97.19 87 TYR A C 1
ATOM 603 O O . TYR A 1 87 ? 8.271 0.129 -2.795 1.00 97.19 87 TYR A O 1
ATOM 611 N N . SER A 1 88 ? 8.821 -2.043 -2.638 1.00 97.06 88 SER A N 1
ATOM 612 C CA . SER A 1 88 ? 9.798 -2.009 -3.727 1.00 97.06 88 SER A CA 1
ATOM 613 C C . SER A 1 88 ? 9.139 -2.360 -5.061 1.00 97.06 88 SER A C 1
ATOM 615 O O . SER A 1 88 ? 8.670 -3.478 -5.273 1.00 97.06 88 SER A O 1
ATOM 617 N N . ARG A 1 89 ? 9.190 -1.432 -6.019 1.00 96.44 89 ARG A N 1
ATOM 618 C CA . ARG A 1 89 ? 8.780 -1.629 -7.421 1.00 96.44 89 ARG A CA 1
ATOM 619 C C . ARG A 1 89 ? 9.535 -2.760 -8.121 1.00 96.44 89 ARG A C 1
ATOM 621 O O . ARG A 1 89 ? 9.036 -3.322 -9.095 1.00 96.44 89 ARG A O 1
ATOM 628 N N . ARG A 1 90 ? 10.709 -3.138 -7.605 1.00 94.56 90 ARG A N 1
ATOM 629 C CA . ARG A 1 90 ? 11.529 -4.227 -8.153 1.00 94.56 90 ARG A CA 1
ATOM 630 C C . ARG A 1 90 ? 10.812 -5.573 -8.110 1.00 94.56 90 ARG A C 1
ATOM 632 O O . ARG A 1 90 ? 10.998 -6.358 -9.028 1.00 94.56 90 ARG A O 1
ATOM 639 N N . ALA A 1 91 ? 9.978 -5.815 -7.097 1.00 93.75 91 ALA A N 1
ATOM 640 C CA . ALA A 1 91 ? 9.172 -7.034 -7.001 1.00 93.75 91 ALA A CA 1
ATOM 641 C C . ALA A 1 91 ? 8.142 -7.160 -8.142 1.00 93.75 91 ALA A C 1
ATOM 643 O O . ALA A 1 91 ? 7.725 -8.261 -8.485 1.00 93.75 91 ALA A O 1
ATOM 644 N N . PHE A 1 92 ? 7.769 -6.035 -8.759 1.00 92.88 92 PHE A N 1
ATOM 645 C CA . PHE A 1 92 ? 6.813 -5.956 -9.865 1.00 92.88 92 PHE A CA 1
ATOM 646 C C . PHE A 1 92 ? 7.484 -5.761 -11.229 1.00 92.88 92 PHE A C 1
ATOM 648 O O . PHE A 1 92 ? 6.804 -5.443 -12.203 1.00 92.88 92 PHE A O 1
ATOM 655 N N . ASN A 1 93 ? 8.815 -5.878 -11.306 1.00 92.44 93 ASN A N 1
ATOM 656 C CA . ASN A 1 93 ? 9.609 -5.531 -12.489 1.00 92.44 93 ASN A CA 1
ATOM 657 C C . ASN A 1 93 ? 9.300 -4.124 -13.037 1.00 92.44 93 ASN A C 1
ATOM 659 O O . ASN A 1 93 ? 9.408 -3.859 -14.234 1.00 92.44 93 ASN A O 1
ATOM 663 N N . GLN A 1 94 ? 8.911 -3.206 -12.155 1.00 92.06 94 GLN A N 1
ATOM 664 C CA . GLN A 1 94 ? 8.672 -1.814 -12.494 1.00 92.06 94 GLN A CA 1
ATOM 665 C C . GLN A 1 94 ? 9.968 -1.014 -12.341 1.00 92.06 94 GLN A C 1
ATOM 667 O O . GLN A 1 94 ? 10.836 -1.326 -11.525 1.00 92.06 94 GLN A O 1
ATOM 672 N N . THR A 1 95 ? 10.102 0.059 -13.113 1.00 92.62 95 THR A N 1
ATOM 673 C CA . THR A 1 95 ? 11.287 0.914 -13.059 1.00 92.62 95 THR A CA 1
ATOM 674 C C . THR A 1 95 ? 11.320 1.675 -11.728 1.00 92.62 95 THR A C 1
ATOM 676 O O . THR A 1 95 ? 10.315 2.255 -11.307 1.00 92.62 95 THR A O 1
ATOM 679 N N . GLY A 1 96 ? 12.496 1.776 -11.114 1.00 92.44 96 GLY A N 1
ATOM 680 C CA . GLY A 1 96 ? 12.682 2.407 -9.803 1.00 92.44 96 GLY A CA 1
ATOM 681 C C . GLY A 1 96 ? 12.692 1.390 -8.661 1.00 92.44 96 GLY A C 1
ATOM 682 O O . GLY A 1 96 ? 12.768 0.187 -8.893 1.00 92.44 96 GLY A O 1
ATOM 683 N N . ASP A 1 97 ? 12.669 1.882 -7.423 1.00 92.56 97 ASP A N 1
ATOM 684 C CA . ASP A 1 97 ? 12.729 1.041 -6.223 1.00 92.56 97 ASP A CA 1
ATOM 685 C C . ASP A 1 97 ? 11.609 1.406 -5.244 1.00 92.56 97 ASP A C 1
ATOM 687 O O . ASP A 1 97 ? 10.480 0.968 -5.444 1.00 92.56 97 ASP A O 1
ATOM 691 N N . GLY A 1 98 ? 11.886 2.219 -4.224 1.00 94.81 98 GLY A N 1
ATOM 692 C CA . GLY A 1 98 ? 10.891 2.577 -3.218 1.00 94.81 98 GLY A CA 1
ATOM 693 C C . GLY A 1 98 ? 9.727 3.378 -3.789 1.00 94.81 98 GLY A C 1
ATOM 694 O O . GLY A 1 98 ? 9.924 4.321 -4.561 1.00 94.81 98 GLY A O 1
ATOM 695 N N . HIS A 1 99 ? 8.511 3.007 -3.399 1.00 97.38 99 HIS A N 1
ATOM 696 C CA . HIS A 1 99 ? 7.304 3.740 -3.738 1.00 97.38 99 HIS A CA 1
ATOM 697 C C . HIS A 1 99 ? 6.255 3.657 -2.630 1.00 97.38 99 HIS A C 1
ATOM 699 O O . HIS A 1 99 ? 6.158 2.642 -1.943 1.00 97.38 99 HIS A O 1
ATOM 705 N N . PHE A 1 100 ? 5.461 4.721 -2.504 1.00 97.62 100 PHE A N 1
ATOM 706 C CA . PHE A 1 100 ? 4.334 4.804 -1.583 1.00 97.62 100 PHE A CA 1
ATOM 707 C C . PHE A 1 100 ? 3.048 4.986 -2.372 1.00 97.62 100 PHE A C 1
ATOM 709 O O . PHE A 1 100 ? 3.015 5.772 -3.321 1.00 97.62 100 PHE A O 1
ATOM 716 N N . SER A 1 101 ? 1.985 4.280 -2.006 1.00 98.12 101 SER A N 1
ATOM 717 C CA . SER A 1 101 ? 0.672 4.465 -2.629 1.00 98.12 101 SER A CA 1
ATOM 718 C C . SER A 1 101 ? -0.457 4.011 -1.708 1.00 98.12 101 SER A C 1
ATOM 720 O O . SER A 1 101 ? -0.266 3.061 -0.947 1.00 98.12 101 SER A O 1
ATOM 722 N N . PRO A 1 102 ? -1.643 4.633 -1.794 1.00 97.81 102 PRO A N 1
ATOM 723 C CA . PRO A 1 102 ? -2.834 4.126 -1.131 1.00 97.81 102 PRO A CA 1
ATOM 724 C C . PRO A 1 102 ? -3.314 2.804 -1.736 1.00 97.81 102 PRO A C 1
ATOM 726 O O . PRO A 1 102 ? -3.219 2.575 -2.949 1.00 97.81 102 PRO A O 1
ATOM 729 N N . VAL A 1 103 ? -3.903 1.968 -0.889 1.00 98.06 103 VAL A N 1
ATOM 730 C CA . VAL A 1 103 ? -4.739 0.844 -1.304 1.00 98.06 103 VAL A CA 1
ATOM 731 C C . VAL A 1 103 ? -6.149 1.362 -1.572 1.00 98.06 103 VAL A C 1
ATOM 733 O O . VAL A 1 103 ? -6.780 1.945 -0.697 1.00 98.06 103 VAL A O 1
ATOM 736 N N . GLY A 1 104 ? -6.640 1.152 -2.791 1.00 97.06 104 GLY A N 1
ATOM 737 C CA . GLY A 1 104 ? -7.968 1.592 -3.227 1.00 97.06 104 GLY A CA 1
ATOM 738 C C . GLY A 1 104 ? -9.042 0.508 -3.188 1.00 97.06 104 GLY A C 1
ATOM 739 O O . GLY A 1 104 ? -10.198 0.790 -3.482 1.00 97.06 104 GLY A O 1
ATOM 740 N N . GLY A 1 105 ? -8.677 -0.740 -2.893 1.00 97.44 105 GLY A N 1
ATOM 741 C CA . GLY A 1 105 ? -9.632 -1.838 -2.840 1.00 97.44 105 GLY A CA 1
ATOM 742 C C . GLY A 1 105 ? -8.979 -3.207 -2.717 1.00 97.44 105 GLY A C 1
ATOM 743 O O . GLY A 1 105 ? -7.807 -3.395 -3.047 1.00 97.44 105 GLY A O 1
ATOM 744 N N . TYR A 1 106 ? -9.778 -4.178 -2.284 1.00 98.31 106 TYR A N 1
ATOM 745 C CA . TYR A 1 106 ? -9.369 -5.566 -2.118 1.00 98.31 106 TYR A CA 1
ATOM 746 C C . TYR A 1 106 ? -10.382 -6.510 -2.764 1.00 98.31 106 TYR A C 1
ATOM 748 O O . TYR A 1 106 ? -11.586 -6.429 -2.529 1.00 98.31 106 TYR A O 1
ATOM 756 N N . HIS A 1 107 ? -9.889 -7.433 -3.585 1.00 98.25 107 HIS A N 1
ATOM 757 C CA . HIS A 1 107 ? -10.691 -8.437 -4.266 1.00 98.25 107 HIS A CA 1
ATOM 758 C C . HIS A 1 107 ? -10.441 -9.818 -3.647 1.00 98.25 107 HIS A C 1
ATOM 760 O O . HIS A 1 107 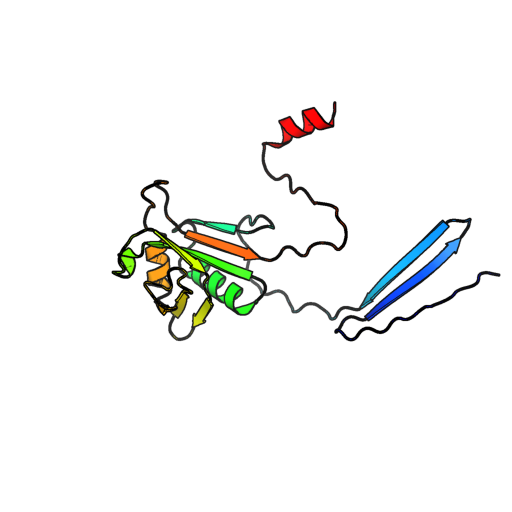? -9.597 -10.585 -4.121 1.00 98.25 107 HIS A O 1
ATOM 766 N N . ARG A 1 108 ? -11.251 -10.189 -2.647 1.00 96.69 108 ARG A N 1
ATOM 767 C CA . ARG A 1 108 ? -11.104 -11.441 -1.879 1.00 96.69 108 ARG A CA 1
ATOM 768 C C . ARG A 1 108 ? -11.047 -12.707 -2.742 1.00 96.69 108 ARG A C 1
ATOM 770 O O . ARG A 1 108 ? -10.203 -13.558 -2.509 1.00 96.69 108 ARG A O 1
ATOM 777 N N . GLY A 1 109 ? -11.885 -12.818 -3.777 1.00 97.75 109 GLY A N 1
ATOM 778 C CA . GLY A 1 109 ? -11.963 -14.037 -4.601 1.00 97.75 109 GLY A CA 1
ATOM 779 C C . GLY A 1 109 ? -10.734 -14.328 -5.476 1.00 97.75 109 GLY A C 1
ATOM 780 O O . GLY A 1 109 ? -10.583 -15.442 -5.957 1.00 97.75 109 GLY A O 1
ATOM 781 N N . ARG A 1 110 ? -9.864 -13.336 -5.697 1.00 97.94 110 ARG A N 1
ATOM 782 C CA . ARG A 1 110 ? -8.628 -13.464 -6.496 1.00 97.94 110 ARG A CA 1
ATOM 783 C C . ARG A 1 110 ? -7.384 -13.063 -5.706 1.00 97.94 110 ARG A C 1
ATOM 785 O O . ARG A 1 110 ? -6.298 -13.060 -6.268 1.00 97.94 110 ARG A O 1
ATOM 792 N N . ASP A 1 111 ? -7.565 -12.699 -4.439 1.00 98.31 111 ASP A N 1
ATOM 793 C CA . ASP A 1 111 ? -6.515 -12.199 -3.560 1.00 98.31 111 ASP A CA 1
ATOM 794 C C . ASP A 1 111 ? -5.701 -11.041 -4.167 1.00 98.31 111 ASP A C 1
ATOM 796 O O . ASP A 1 111 ? -4.468 -11.057 -4.194 1.00 98.31 111 ASP A O 1
ATOM 800 N N . LEU A 1 112 ? -6.409 -10.046 -4.722 1.00 98.69 112 LEU A N 1
ATOM 801 C CA . LEU A 1 112 ? -5.797 -8.885 -5.377 1.00 98.69 112 LEU A CA 1
ATOM 802 C C . LEU A 1 112 ? -6.033 -7.603 -4.585 1.00 98.69 112 LEU A C 1
ATOM 804 O O . LEU A 1 112 ? -7.132 -7.369 -4.086 1.00 98.69 112 LEU A O 1
ATOM 808 N N . VAL A 1 113 ? -5.030 -6.735 -4.572 1.00 98.50 113 VAL A N 1
ATOM 809 C CA . VAL A 1 113 ? -5.081 -5.386 -4.003 1.00 98.50 113 VAL A CA 1
ATOM 810 C C . VAL A 1 113 ? -4.986 -4.371 -5.134 1.00 98.50 113 VAL A C 1
ATOM 812 O O . VAL A 1 113 ? -4.132 -4.497 -6.012 1.00 98.50 113 VAL A O 1
ATOM 815 N N . LEU A 1 114 ? -5.865 -3.373 -5.130 1.00 98.44 114 LEU A N 1
ATOM 816 C CA . LEU A 1 114 ? -5.801 -2.244 -6.049 1.00 98.44 114 LEU A CA 1
ATOM 817 C C . LEU A 1 114 ? -4.847 -1.197 -5.478 1.00 98.44 114 LEU A C 1
ATOM 819 O O . LEU A 1 114 ? -5.160 -0.550 -4.481 1.00 98.44 114 LEU A O 1
ATOM 823 N N . VAL A 1 115 ? -3.703 -1.007 -6.126 1.00 98.31 115 VAL A N 1
ATOM 824 C CA . VAL A 1 115 ? -2.745 0.045 -5.780 1.00 98.31 115 VAL A CA 1
ATOM 825 C C . VAL A 1 115 ? -3.076 1.294 -6.587 1.00 98.31 115 VAL A C 1
ATOM 827 O O . VAL A 1 115 ? -3.057 1.273 -7.822 1.00 98.31 115 VAL A O 1
ATOM 830 N N . LEU A 1 116 ? -3.369 2.395 -5.896 1.00 98.00 116 LEU A N 1
ATOM 831 C CA . LEU A 1 116 ? -3.613 3.701 -6.507 1.00 98.00 116 LEU A CA 1
ATOM 832 C C . LEU A 1 116 ? -2.276 4.421 -6.732 1.00 98.00 116 LEU A C 1
ATOM 834 O O . LEU A 1 116 ? -1.916 5.324 -5.980 1.00 98.00 116 LEU A O 1
ATOM 838 N N . ASP A 1 117 ? -1.521 3.983 -7.748 1.00 97.00 117 ASP A N 1
ATOM 839 C CA . ASP A 1 117 ? -0.175 4.499 -8.036 1.00 97.00 117 ASP A CA 1
ATOM 840 C C . ASP A 1 117 ? -0.185 6.026 -8.233 1.00 97.00 117 ASP A C 1
ATOM 842 O O . ASP A 1 117 ? -0.801 6.565 -9.160 1.00 97.00 117 ASP A O 1
ATOM 846 N N . VAL A 1 118 ? 0.501 6.736 -7.335 1.00 97.06 118 VAL A N 1
ATOM 847 C CA . VAL A 1 118 ? 0.544 8.206 -7.335 1.00 97.06 118 VAL A CA 1
ATOM 848 C C . VAL A 1 118 ? 1.489 8.757 -8.407 1.00 97.06 118 VAL A C 1
ATOM 850 O O . VAL A 1 118 ? 1.366 9.916 -8.808 1.00 97.06 118 VAL A O 1
ATOM 853 N N . ALA A 1 119 ? 2.390 7.935 -8.957 1.00 95.00 119 ALA A N 1
ATOM 854 C CA . ALA A 1 119 ? 3.229 8.279 -10.101 1.00 95.00 119 ALA A CA 1
ATOM 855 C C . ALA A 1 119 ? 2.474 8.043 -11.421 1.00 95.00 119 ALA A C 1
ATOM 857 O O . ALA A 1 119 ? 2.921 7.301 -12.299 1.00 95.00 119 ALA A O 1
ATOM 858 N N . ARG A 1 120 ? 1.337 8.734 -11.588 1.00 92.44 120 ARG A N 1
ATOM 859 C CA . ARG A 1 120 ? 0.411 8.566 -12.729 1.00 92.44 120 ARG A CA 1
ATOM 860 C C . ARG A 1 120 ? 1.048 8.773 -14.105 1.00 92.44 120 ARG A C 1
ATOM 862 O O . ARG A 1 120 ? 0.531 8.282 -15.098 1.00 92.44 120 ARG A O 1
ATOM 869 N N . PHE A 1 121 ? 2.164 9.501 -14.173 1.00 92.81 121 PHE A N 1
ATOM 870 C CA . PHE A 1 121 ? 2.940 9.677 -15.406 1.00 92.81 121 PHE A CA 1
ATOM 871 C C . PHE A 1 121 ? 3.611 8.379 -15.886 1.00 92.81 121 PHE A C 1
ATOM 873 O O . PHE A 1 121 ? 4.114 8.328 -17.005 1.00 92.81 121 PHE A O 1
ATOM 880 N N . LYS A 1 122 ? 3.661 7.351 -15.032 1.00 93.19 122 LYS A N 1
ATOM 881 C CA . LYS A 1 122 ? 4.414 6.121 -15.253 1.00 93.19 122 LYS A CA 1
ATOM 882 C C . LYS A 1 122 ? 3.535 4.882 -15.260 1.00 93.19 122 LYS A C 1
ATOM 884 O O . LYS A 1 122 ? 3.689 4.045 -16.144 1.00 93.19 122 LYS A O 1
ATOM 889 N N . TYR A 1 123 ? 2.632 4.772 -14.289 1.00 93.88 123 TYR A N 1
ATOM 890 C CA . TYR A 1 123 ? 1.747 3.623 -14.159 1.00 93.88 123 TYR A CA 1
ATOM 891 C C . TYR A 1 123 ? 0.341 4.067 -13.741 1.00 93.88 123 TYR A C 1
ATOM 893 O O . TYR A 1 123 ? 0.208 4.942 -12.882 1.00 93.88 123 TYR A O 1
ATOM 901 N N . PRO A 1 124 ? -0.713 3.485 -14.336 1.00 96.56 124 PRO A N 1
ATOM 902 C CA . PRO A 1 124 ? -2.077 3.684 -13.866 1.00 96.56 124 PRO A CA 1
ATOM 903 C C . PRO A 1 124 ? -2.320 2.924 -12.547 1.00 96.56 124 PRO A C 1
ATOM 905 O O . PRO A 1 124 ? -1.526 2.048 -12.179 1.00 96.56 124 PRO A O 1
ATOM 908 N N . PRO A 1 125 ? -3.446 3.187 -11.857 1.00 97.50 125 PRO A N 1
ATOM 909 C CA . PRO A 1 125 ? -3.940 2.289 -10.821 1.00 97.50 125 PRO A CA 1
ATOM 910 C C . PRO A 1 125 ? -4.029 0.850 -11.339 1.00 97.50 125 PRO A C 1
ATOM 912 O O . PRO A 1 125 ? -4.530 0.615 -12.441 1.00 97.50 125 PRO A O 1
ATOM 915 N N . HIS A 1 126 ? -3.525 -0.112 -10.569 1.00 97.38 126 HIS A N 1
ATOM 916 C CA . HIS A 1 126 ? -3.389 -1.495 -11.025 1.00 97.38 126 HIS A CA 1
ATOM 917 C C . HIS A 1 126 ? -3.606 -2.501 -9.897 1.00 97.38 126 HIS A C 1
ATOM 919 O O . HIS A 1 126 ? -3.374 -2.220 -8.723 1.00 97.38 126 HIS A O 1
ATOM 925 N N . TRP A 1 127 ? -4.068 -3.691 -10.277 1.00 98.12 127 TRP A N 1
ATOM 926 C CA . TRP A 1 127 ? -4.274 -4.806 -9.361 1.00 98.12 127 TRP A CA 1
ATOM 927 C C . TRP A 1 127 ? -3.001 -5.635 -9.239 1.00 98.12 127 TRP A C 1
ATOM 929 O O . TRP A 1 127 ? -2.414 -6.021 -10.251 1.00 98.12 127 TRP A O 1
ATOM 939 N N . VAL A 1 128 ? -2.614 -5.954 -8.010 1.00 98.31 128 VAL A N 1
ATOM 940 C CA . VAL A 1 128 ? -1.472 -6.822 -7.706 1.00 98.31 128 VAL A CA 1
ATOM 941 C C . VAL A 1 128 ? -1.893 -7.959 -6.780 1.00 98.31 128 VAL A C 1
ATOM 943 O O . VAL A 1 128 ? -2.777 -7.753 -5.948 1.00 98.31 128 VAL A O 1
ATOM 946 N N . PRO A 1 129 ? -1.279 -9.151 -6.873 1.00 98.50 129 PRO A N 1
ATOM 947 C CA . PRO A 1 129 ? -1.469 -10.194 -5.870 1.00 98.50 129 PRO A CA 1
ATOM 948 C C . PRO A 1 129 ? -1.059 -9.695 -4.482 1.00 98.50 129 PRO A C 1
ATOM 950 O O . PRO A 1 129 ? 0.052 -9.187 -4.314 1.00 98.50 129 PRO A O 1
ATOM 953 N N . LEU A 1 130 ? -1.928 -9.873 -3.486 1.00 98.38 130 LEU A N 1
ATOM 954 C CA . LEU A 1 130 ? -1.658 -9.476 -2.102 1.00 98.38 130 LEU A CA 1
ATOM 955 C C . LEU A 1 130 ? -0.366 -10.110 -1.552 1.00 98.38 130 LEU A C 1
ATOM 957 O O . LEU A 1 130 ? 0.448 -9.371 -0.995 1.00 98.38 130 LEU A O 1
ATOM 961 N N . PRO A 1 131 ? -0.079 -11.412 -1.780 1.00 98.06 131 PRO A N 1
ATOM 962 C CA . PRO A 1 131 ? 1.174 -12.015 -1.321 1.00 98.06 131 PRO A CA 1
ATOM 963 C C . PRO A 1 131 ? 2.418 -11.403 -1.973 1.00 98.06 131 PRO A C 1
ATOM 965 O O . PRO A 1 131 ? 3.458 -11.282 -1.328 1.00 98.06 131 PRO A O 1
ATOM 968 N N . LEU A 1 132 ? 2.321 -10.984 -3.240 1.00 98.06 132 LEU A N 1
ATOM 969 C CA . LEU A 1 132 ? 3.432 -10.332 -3.933 1.00 98.06 132 LEU A CA 1
ATOM 970 C C . LEU A 1 132 ? 3.673 -8.923 -3.381 1.00 98.06 132 LEU A C 1
ATOM 972 O O . LEU A 1 132 ? 4.821 -8.533 -3.182 1.00 98.06 132 LEU A O 1
ATOM 976 N N . LEU A 1 133 ? 2.604 -8.177 -3.089 1.00 98.06 133 LEU A N 1
ATOM 977 C CA . LEU A 1 133 ? 2.710 -6.880 -2.421 1.00 98.06 133 LEU A CA 1
ATOM 978 C C . LEU A 1 133 ? 3.341 -7.019 -1.034 1.00 98.06 133 LEU A C 1
ATOM 980 O O . LEU A 1 133 ? 4.266 -6.278 -0.719 1.00 98.06 133 LEU A O 1
ATOM 984 N N . TYR A 1 134 ? 2.918 -8.010 -0.252 1.00 97.38 134 TYR A N 1
ATOM 985 C CA . TYR A 1 134 ? 3.513 -8.323 1.047 1.00 97.38 134 TYR A CA 1
ATOM 986 C C . TYR A 1 134 ? 5.020 -8.610 0.944 1.00 97.38 134 TYR A C 1
ATOM 988 O O . TYR A 1 134 ? 5.822 -8.009 1.659 1.00 97.38 134 TYR A O 1
ATOM 996 N N . GLN A 1 135 ? 5.439 -9.437 -0.019 1.00 96.38 135 GLN A N 1
ATOM 997 C CA . GLN A 1 135 ? 6.862 -9.669 -0.290 1.00 96.38 135 GLN A CA 1
ATOM 998 C C . GLN A 1 135 ? 7.595 -8.384 -0.695 1.00 96.38 135 GLN A C 1
ATOM 1000 O O . GLN A 1 135 ? 8.716 -8.149 -0.248 1.00 96.38 135 GLN A O 1
ATOM 1005 N N . ALA A 1 136 ? 6.968 -7.524 -1.501 1.00 97.00 136 ALA A N 1
ATOM 1006 C CA . ALA A 1 136 ? 7.547 -6.254 -1.930 1.00 97.00 136 ALA A CA 1
ATOM 1007 C C . ALA A 1 136 ? 7.777 -5.269 -0.767 1.00 97.00 136 ALA A C 1
ATOM 1009 O O . ALA A 1 136 ? 8.676 -4.426 -0.858 1.00 97.00 136 ALA A O 1
ATOM 1010 N N . MET A 1 137 ? 6.996 -5.370 0.314 1.00 96.31 137 MET A N 1
ATOM 1011 C CA . MET A 1 137 ? 7.180 -4.590 1.546 1.00 96.31 137 MET A CA 1
ATOM 1012 C C . MET A 1 137 ? 8.340 -5.113 2.408 1.00 96.31 137 MET A C 1
ATOM 1014 O O . MET A 1 137 ? 8.993 -4.335 3.096 1.00 96.31 137 MET A O 1
ATOM 1018 N N . ALA A 1 138 ? 8.662 -6.406 2.341 1.00 93.62 138 ALA A N 1
ATOM 1019 C CA . ALA A 1 138 ? 9.766 -6.997 3.107 1.00 93.62 138 ALA A CA 1
ATOM 1020 C C . ALA A 1 138 ? 11.167 -6.592 2.596 1.00 93.62 138 ALA A C 1
ATOM 1022 O O . ALA A 1 138 ? 12.182 -6.863 3.239 1.00 93.62 138 ALA A O 1
ATOM 1023 N N . TYR A 1 139 ? 11.255 -5.949 1.428 1.00 92.56 139 TYR A N 1
ATOM 1024 C CA . TYR A 1 139 ? 12.525 -5.488 0.869 1.00 92.56 139 TYR A CA 1
ATOM 1025 C C . TYR A 1 139 ? 13.060 -4.321 1.700 1.00 92.56 139 TYR A C 1
ATOM 1027 O O . TYR A 1 139 ? 12.327 -3.380 1.991 1.00 92.56 139 TYR A O 1
ATOM 1035 N N . LYS A 1 140 ? 14.355 -4.345 2.029 1.00 93.19 140 LYS A N 1
ATOM 1036 C CA . LYS A 1 140 ? 14.988 -3.257 2.784 1.00 93.19 140 LYS A CA 1
ATOM 1037 C C . LYS A 1 140 ? 15.063 -1.971 1.966 1.00 93.19 140 LYS A C 1
ATOM 1039 O O . LYS A 1 140 ? 15.485 -1.989 0.805 1.00 93.19 140 LYS A O 1
ATOM 1044 N N . ASP A 1 141 ? 14.708 -0.850 2.583 1.00 92.69 141 ASP A N 1
ATOM 1045 C CA . ASP A 1 141 ? 15.015 0.467 2.046 1.00 92.69 141 ASP A CA 1
ATOM 1046 C C . ASP A 1 141 ? 16.518 0.742 2.200 1.00 92.69 141 ASP A C 1
ATOM 1048 O O . ASP A 1 141 ? 17.106 0.535 3.260 1.00 92.69 141 ASP A O 1
ATOM 1052 N N . LYS A 1 142 ? 17.160 1.210 1.129 1.00 91.50 142 LYS A N 1
ATOM 1053 C CA . LYS A 1 142 ? 18.596 1.510 1.116 1.00 91.50 142 LYS A CA 1
ATOM 1054 C C . LYS A 1 142 ? 18.965 2.687 2.015 1.00 91.50 142 LYS A C 1
ATOM 1056 O O . LYS A 1 142 ? 20.116 2.769 2.429 1.00 91.50 142 LYS A O 1
ATOM 1061 N N . VAL A 1 143 ? 18.028 3.604 2.261 1.00 92.00 143 VAL A N 1
ATOM 1062 C CA . VAL A 1 143 ? 18.267 4.810 3.063 1.00 92.00 143 VAL A CA 1
ATOM 1063 C C . VAL A 1 143 ? 18.180 4.494 4.552 1.00 92.00 143 VAL A C 1
ATOM 1065 O O . VAL A 1 143 ? 19.045 4.915 5.310 1.00 92.00 143 VAL A O 1
ATOM 1068 N N . THR A 1 144 ? 17.161 3.742 4.973 1.00 91.94 144 THR A N 1
ATOM 1069 C CA . THR A 1 144 ? 16.936 3.438 6.397 1.00 91.94 144 THR A CA 1
ATOM 1070 C C . THR A 1 144 ? 17.602 2.138 6.842 1.00 91.94 144 THR A C 1
ATOM 1072 O O . THR A 1 144 ? 17.840 1.949 8.029 1.00 91.94 144 THR A O 1
ATOM 1075 N N . GLY A 1 145 ? 17.889 1.216 5.917 1.00 92.62 145 GLY A N 1
ATOM 1076 C CA . GLY A 1 145 ? 18.365 -0.134 6.231 1.00 92.62 145 GLY A CA 1
ATOM 1077 C C . GLY A 1 145 ? 17.292 -1.057 6.827 1.00 92.62 145 GLY A C 1
ATOM 1078 O O . GLY A 1 145 ? 17.581 -2.227 7.098 1.00 92.62 145 GLY A O 1
ATOM 1079 N N . LEU A 1 146 ? 16.067 -0.554 6.995 1.00 91.44 146 LEU A N 1
ATOM 1080 C CA . LEU A 1 146 ? 14.916 -1.259 7.556 1.00 91.44 146 LEU A CA 1
ATOM 1081 C C . LEU A 1 146 ? 14.024 -1.820 6.439 1.00 91.44 146 LEU A C 1
ATOM 1083 O O . LEU A 1 146 ? 14.076 -1.315 5.309 1.00 91.44 146 LEU A O 1
ATOM 1087 N N . PRO A 1 147 ? 13.228 -2.874 6.705 1.00 92.94 147 PRO A N 1
ATOM 1088 C CA . PRO A 1 147 ? 12.155 -3.267 5.796 1.00 92.94 147 PRO A CA 1
ATOM 1089 C C . PRO A 1 147 ? 11.209 -2.086 5.538 1.00 92.94 147 PRO A C 1
ATOM 1091 O O . PRO A 1 147 ? 11.140 -1.131 6.314 1.00 92.94 147 PRO A O 1
ATOM 1094 N N . ARG A 1 148 ? 10.485 -2.140 4.418 1.00 95.50 148 ARG A N 1
ATOM 1095 C CA . ARG A 1 148 ? 9.380 -1.208 4.161 1.00 95.50 148 ARG A CA 1
ATOM 1096 C C . ARG A 1 148 ? 8.166 -1.653 4.981 1.00 95.50 148 ARG A C 1
ATOM 1098 O O . ARG A 1 148 ? 8.344 -2.132 6.091 1.00 95.50 148 ARG A O 1
ATOM 1105 N N . GLY A 1 149 ? 6.940 -1.491 4.492 1.00 95.62 149 GLY A N 1
ATOM 1106 C CA . GLY A 1 149 ? 5.764 -1.823 5.293 1.00 95.62 149 GLY A CA 1
ATOM 1107 C C . GLY A 1 149 ? 4.532 -1.052 4.869 1.00 95.62 149 GLY A C 1
ATOM 1108 O O . GLY A 1 149 ? 4.433 -0.609 3.726 1.00 95.62 149 GLY A O 1
ATOM 1109 N N . TYR A 1 150 ? 3.602 -0.859 5.791 1.00 95.81 150 TYR A N 1
ATOM 1110 C CA . TYR A 1 150 ? 2.389 -0.097 5.540 1.00 95.81 150 TYR A CA 1
ATOM 1111 C C . TYR A 1 150 ? 1.984 0.733 6.754 1.00 95.81 150 TYR A C 1
ATOM 1113 O O . TYR A 1 150 ? 2.435 0.516 7.877 1.00 95.81 150 TYR A O 1
ATOM 1121 N N . LEU A 1 151 ? 1.144 1.722 6.485 1.00 94.50 151 LEU A N 1
ATOM 1122 C CA . LEU A 1 151 ? 0.553 2.616 7.461 1.00 94.50 151 LEU A CA 1
ATOM 1123 C C . LEU A 1 151 ? -0.961 2.485 7.362 1.00 94.50 151 LEU A C 1
ATOM 1125 O O . LEU A 1 151 ? -1.522 2.632 6.272 1.00 94.50 151 LEU A O 1
ATOM 1129 N N . ARG A 1 152 ? -1.612 2.245 8.496 1.00 91.81 152 ARG A N 1
ATOM 1130 C CA . ARG A 1 152 ? -3.065 2.302 8.629 1.00 91.81 152 ARG A CA 1
ATOM 1131 C C . ARG A 1 152 ? -3.451 3.638 9.251 1.00 91.81 152 ARG A C 1
ATOM 1133 O O . ARG A 1 152 ? -2.963 3.989 10.321 1.00 91.81 152 ARG A O 1
ATOM 1140 N N . LEU A 1 153 ? -4.303 4.376 8.552 1.00 90.31 153 LEU A N 1
ATOM 1141 C CA . LEU A 1 153 ? -4.795 5.696 8.924 1.00 90.31 153 LEU A CA 1
ATOM 1142 C C . LEU A 1 153 ? -6.287 5.619 9.215 1.00 90.31 153 LEU A C 1
ATOM 1144 O O . LEU A 1 153 ? -7.014 4.933 8.501 1.00 90.31 153 LEU A O 1
ATOM 1148 N N . SER A 1 154 ? -6.739 6.373 10.208 1.00 88.50 154 SER A N 1
ATOM 1149 C CA . SER A 1 154 ? -8.157 6.615 10.467 1.00 88.50 154 SER A CA 1
ATOM 1150 C C . SER A 1 154 ? -8.349 8.094 10.778 1.00 88.50 154 SER A C 1
ATOM 1152 O O . SER A 1 154 ? -7.421 8.754 11.255 1.00 88.50 154 SER A O 1
ATOM 1154 N N . ALA A 1 155 ? -9.520 8.642 10.465 1.00 82.19 155 ALA A N 1
ATOM 1155 C CA . ALA A 1 155 ? -9.843 9.985 10.919 1.00 82.19 155 ALA A CA 1
ATOM 1156 C C . ALA A 1 155 ? -10.079 9.949 12.431 1.00 82.19 155 ALA A C 1
ATOM 1158 O O . ALA A 1 155 ? -10.924 9.198 12.918 1.00 82.19 155 ALA A O 1
ATOM 1159 N N . HIS A 1 156 ? -9.361 10.785 13.176 1.00 70.44 156 HIS A N 1
ATOM 1160 C CA . HIS A 1 156 ? -9.695 10.990 14.574 1.00 70.44 156 HIS A CA 1
ATOM 1161 C C . HIS A 1 156 ? -11.021 11.764 14.627 1.00 70.44 156 HIS A C 1
ATOM 1163 O O . HIS A 1 156 ? -11.115 12.815 13.979 1.00 70.44 156 HIS A O 1
ATOM 1169 N N . PRO A 1 157 ? -12.065 11.279 15.327 1.00 65.12 157 PRO A N 1
ATOM 1170 C CA . PRO A 1 157 ? -13.272 12.064 15.508 1.00 65.12 157 PRO A CA 1
ATOM 1171 C C . PRO A 1 157 ? -12.877 13.291 16.325 1.00 65.12 157 PRO A C 1
ATOM 1173 O O . PRO A 1 157 ? -12.681 13.208 17.536 1.00 65.12 157 PRO A O 1
ATOM 1176 N N . LEU A 1 158 ? -12.691 14.423 15.643 1.00 61.28 158 LEU A N 1
ATOM 1177 C CA . LEU A 1 158 ? -12.472 15.695 16.306 1.00 61.28 158 LEU A CA 1
ATOM 1178 C C . LEU A 1 158 ? -13.679 15.910 17.213 1.00 61.28 158 LEU A C 1
ATOM 1180 O O . LEU A 1 158 ? -14.808 16.037 16.741 1.00 61.28 158 LEU A O 1
ATOM 1184 N N . LEU A 1 159 ? -13.446 15.893 18.523 1.00 59.38 159 LEU A N 1
ATOM 1185 C CA . LEU A 1 159 ? -14.440 16.365 19.469 1.00 59.38 159 LEU A CA 1
ATOM 1186 C C . LEU A 1 159 ? -14.756 17.817 19.078 1.00 59.38 159 LEU A C 1
ATOM 1188 O O . LEU A 1 159 ? -13.841 18.589 18.794 1.00 59.38 159 LEU A O 1
ATOM 1192 N N . ASP A 1 160 ? -16.035 18.201 19.076 1.00 58.28 160 ASP A N 1
ATOM 1193 C CA . ASP A 1 160 ? -16.504 19.562 18.739 1.00 58.28 160 ASP A CA 1
ATOM 1194 C C . ASP A 1 160 ? -15.927 20.673 19.654 1.00 58.28 160 ASP A C 1
ATOM 1196 O O . ASP A 1 160 ? -16.265 21.852 19.532 1.00 58.28 160 ASP A O 1
ATOM 1200 N N . SER A 1 161 ? -15.047 20.327 20.593 1.00 58.34 161 SER A N 1
ATOM 1201 C CA . SER A 1 161 ? -14.327 21.236 21.472 1.00 58.34 161 SER A CA 1
ATOM 1202 C C . SER A 1 161 ? -12.819 21.202 21.193 1.00 58.34 161 SER A C 1
ATOM 1204 O O . SER A 1 161 ? -12.200 20.149 2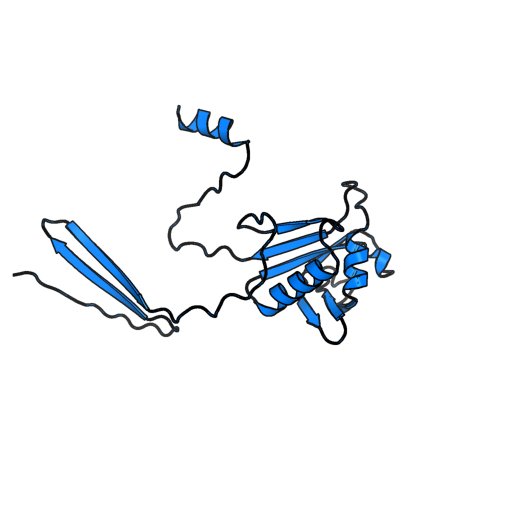1.097 1.00 58.34 161 SER A O 1
ATOM 1206 N N . VAL A 1 162 ? -12.216 22.397 21.124 1.00 58.34 162 VAL A N 1
ATOM 1207 C CA . VAL A 1 162 ? -10.800 22.719 20.804 1.00 58.34 162 VAL A CA 1
ATOM 1208 C C . VAL A 1 162 ? -9.788 22.203 21.854 1.00 58.34 162 VAL A C 1
ATOM 1210 O O . VAL A 1 162 ? -8.697 22.743 22.021 1.00 58.34 162 VAL A O 1
ATOM 1213 N N . LEU A 1 163 ? -10.141 21.180 22.627 1.00 58.97 163 LEU A N 1
ATOM 1214 C CA . LEU A 1 163 ? -9.248 20.555 23.592 1.00 58.97 163 LEU A CA 1
ATOM 1215 C C . LEU A 1 163 ? -8.464 19.455 22.880 1.00 58.97 163 LEU A C 1
ATOM 1217 O O . LEU A 1 163 ? -8.967 18.361 22.654 1.00 58.97 163 LEU A O 1
ATOM 1221 N N . PHE A 1 164 ? -7.215 19.758 22.531 1.00 54.06 164 PHE A N 1
ATOM 1222 C CA . PHE A 1 164 ? -6.255 18.743 22.117 1.00 54.06 164 PHE A CA 1
ATOM 1223 C C . PHE A 1 164 ? -6.021 17.782 23.289 1.00 54.06 164 PHE A C 1
ATOM 1225 O O . PHE A 1 164 ? -5.506 18.184 24.335 1.00 54.06 164 PHE A O 1
ATOM 1232 N N . THR A 1 165 ? -6.399 16.515 23.130 1.00 53.47 165 THR A N 1
ATOM 1233 C CA . THR A 1 165 ? -5.950 15.448 24.024 1.00 53.47 165 THR A CA 1
ATOM 1234 C C . THR A 1 165 ? -4.534 15.074 23.610 1.00 53.47 165 THR A C 1
ATOM 1236 O O . THR A 1 165 ? -4.326 14.450 22.577 1.00 53.47 165 THR A O 1
ATOM 1239 N N . LEU A 1 166 ? -3.547 15.501 24.395 1.00 54.28 166 LEU A N 1
ATOM 1240 C CA . LEU A 1 166 ? -2.192 14.971 24.288 1.00 54.28 166 LEU A CA 1
ATOM 1241 C C . LEU A 1 166 ? -2.195 13.573 24.910 1.00 54.28 166 LEU A C 1
ATOM 1243 O O . LEU A 1 166 ? -2.307 13.447 26.129 1.00 54.28 166 LEU A O 1
ATOM 1247 N N . ASP A 1 167 ? -2.104 12.541 24.073 1.00 54.16 167 ASP A N 1
ATOM 1248 C CA . ASP A 1 167 ? -1.814 11.186 24.534 1.00 54.16 167 ASP A CA 1
ATOM 1249 C C . ASP A 1 167 ? -0.320 11.093 24.865 1.00 54.16 167 ASP A C 1
ATOM 1251 O O . ASP A 1 167 ? 0.555 11.204 24.003 1.00 54.16 167 ASP A O 1
ATOM 1255 N N . ILE A 1 168 ? -0.020 10.993 26.157 1.00 57.31 168 ILE A N 1
ATOM 1256 C CA . ILE A 1 168 ? 1.340 11.023 26.696 1.00 57.31 168 ILE A CA 1
ATOM 1257 C C . ILE A 1 168 ? 1.737 9.578 26.989 1.00 57.31 168 ILE A C 1
ATOM 1259 O O . ILE A 1 168 ? 1.717 9.126 28.132 1.00 57.31 168 ILE A O 1
ATOM 1263 N N . SER A 1 169 ? 2.071 8.831 25.938 1.00 55.72 169 SER A N 1
ATOM 1264 C CA . SER A 1 169 ? 2.440 7.414 26.043 1.00 55.72 169 SER A CA 1
ATOM 1265 C C . SER A 1 169 ? 3.947 7.151 25.890 1.00 55.72 169 SER A C 1
ATOM 1267 O O . SER A 1 169 ? 4.350 6.003 25.723 1.00 55.72 169 SER A O 1
ATOM 1269 N N . HIS A 1 170 ? 4.802 8.183 25.934 1.00 55.03 170 HIS A N 1
ATOM 1270 C CA . HIS A 1 170 ? 6.249 8.043 25.719 1.00 55.03 170 HIS A CA 1
ATOM 1271 C C . HIS A 1 170 ? 7.083 8.830 26.743 1.00 55.03 170 HIS A C 1
ATOM 1273 O O . HIS A 1 170 ? 6.733 9.952 27.111 1.00 55.03 170 HIS A O 1
ATOM 1279 N N . GLU A 1 171 ? 8.238 8.276 27.136 1.00 57.78 171 GLU A N 1
ATOM 1280 C CA . GLU A 1 171 ? 9.151 8.748 28.202 1.00 57.78 171 GLU A CA 1
ATOM 1281 C C . GLU A 1 171 ? 9.764 10.155 27.989 1.00 57.78 171 GLU A C 1
ATOM 1283 O O . GLU A 1 171 ? 10.592 10.616 28.767 1.00 57.78 171 GLU A O 1
ATOM 1288 N N . GLY A 1 172 ? 9.346 10.893 26.956 1.00 60.81 172 GLY A N 1
ATOM 1289 C CA . GLY A 1 172 ? 9.797 12.265 26.689 1.00 60.81 172 GLY A CA 1
ATOM 1290 C C . GLY A 1 172 ? 9.117 13.345 27.542 1.00 60.81 172 GLY A C 1
ATOM 1291 O O . GLY A 1 172 ? 9.496 14.515 27.459 1.00 60.81 172 GLY A O 1
ATOM 1292 N N . TRP A 1 173 ? 8.109 12.987 28.344 1.00 67.94 173 TRP A N 1
ATOM 1293 C CA . TRP A 1 173 ? 7.265 13.954 29.056 1.00 67.94 173 TRP A CA 1
ATOM 1294 C C . TRP A 1 173 ? 7.934 14.620 30.263 1.00 67.94 173 TRP A C 1
ATOM 1296 O O . TRP A 1 173 ? 7.557 15.734 30.619 1.00 67.94 173 TRP A O 1
ATOM 1306 N N . GLU A 1 174 ? 8.973 14.019 30.850 1.00 67.50 174 GLU A N 1
ATOM 1307 C CA . GLU A 1 174 ? 9.621 14.554 32.061 1.00 67.50 174 GLU A CA 1
ATOM 1308 C C . GLU A 1 174 ? 10.166 15.981 31.866 1.00 67.50 174 GLU A C 1
ATOM 1310 O O . GLU A 1 174 ? 10.091 16.827 32.760 1.00 67.50 174 GLU A O 1
ATOM 1315 N N . SER A 1 175 ? 10.671 16.287 30.665 1.00 63.62 175 SER A N 1
ATOM 1316 C CA . SER A 1 175 ? 11.163 17.630 30.328 1.00 63.62 175 SER A CA 1
ATOM 1317 C C . SER A 1 175 ? 10.030 18.653 30.192 1.00 63.62 175 SER A C 1
ATOM 1319 O O . SER A 1 175 ? 10.186 19.803 30.604 1.00 63.62 175 SER A O 1
ATOM 1321 N N . ALA A 1 176 ? 8.883 18.240 29.645 1.00 63.47 176 ALA A N 1
ATOM 1322 C CA . ALA A 1 176 ? 7.707 19.092 29.487 1.00 63.47 176 ALA A CA 1
ATOM 1323 C C . ALA A 1 176 ? 6.992 19.324 30.828 1.00 63.47 176 ALA A C 1
ATOM 1325 O O . ALA A 1 176 ? 6.608 20.451 31.138 1.00 63.47 176 ALA A O 1
ATOM 1326 N N . GLU A 1 177 ? 6.890 18.293 31.671 1.00 71.00 177 GLU A N 1
ATOM 1327 C CA . GLU A 1 177 ? 6.349 18.399 33.026 1.00 71.00 177 GLU A CA 1
ATOM 1328 C C . GLU A 1 177 ? 7.159 19.384 33.878 1.00 71.00 177 GLU A C 1
ATOM 1330 O O . GLU A 1 177 ? 6.583 20.234 34.559 1.00 71.00 177 GLU A O 1
ATOM 1335 N N . ARG A 1 178 ? 8.494 19.335 33.791 1.00 70.62 178 ARG A N 1
ATOM 1336 C CA . ARG A 1 178 ? 9.381 20.269 34.498 1.00 70.62 178 ARG A CA 1
ATOM 1337 C C . ARG A 1 178 ? 9.172 21.726 34.082 1.00 70.62 178 ARG A C 1
ATOM 1339 O O . ARG A 1 178 ? 9.317 22.612 34.914 1.00 70.62 178 ARG A O 1
ATOM 1346 N N . PHE A 1 179 ? 8.845 21.969 32.815 1.00 69.56 179 PHE A N 1
ATOM 1347 C CA . PHE A 1 179 ? 8.548 23.306 32.302 1.00 69.56 179 PHE A CA 1
ATOM 1348 C C . PHE A 1 179 ? 7.173 23.810 32.764 1.00 69.56 179 PHE A C 1
ATOM 1350 O O . PHE A 1 179 ? 7.034 24.972 33.131 1.00 69.56 179 PHE A O 1
ATOM 1357 N N . LEU A 1 180 ? 6.163 22.935 32.778 1.00 69.25 180 LEU A N 1
ATOM 1358 C CA . LEU A 1 180 ? 4.786 23.288 33.145 1.00 69.25 180 LEU A CA 1
ATOM 1359 C C . LEU A 1 180 ? 4.564 23.426 34.656 1.00 69.25 180 LEU A C 1
ATOM 1361 O O . LEU A 1 180 ? 3.665 24.153 35.071 1.00 69.25 180 LEU A O 1
ATOM 1365 N N . ARG A 1 181 ? 5.357 22.730 35.477 1.00 72.62 181 ARG A N 1
ATOM 1366 C CA . ARG A 1 181 ? 5.328 22.831 36.947 1.00 72.62 181 ARG A CA 1
ATOM 1367 C C . ARG A 1 181 ? 6.207 23.955 37.510 1.00 72.62 181 ARG A C 1
ATOM 1369 O O . ARG A 1 181 ? 6.412 23.969 38.723 1.00 72.62 181 ARG A O 1
ATOM 1376 N N . GLY A 1 182 ? 6.749 24.818 36.644 1.00 45.09 182 GLY A N 1
ATOM 1377 C CA . GLY A 1 182 ? 7.549 25.985 37.030 1.00 45.09 182 GLY A CA 1
ATOM 1378 C C . GLY A 1 182 ? 6.869 26.843 38.088 1.00 45.09 182 GLY A C 1
ATOM 1379 O O . GLY A 1 182 ? 5.672 27.157 37.907 1.00 45.09 182 GLY A O 1
#

Secondary structure (DSSP, 8-state):
-PPP-------SSS-EEEEEEEEETTEEEEEEEEE-PPPPPPPS----S---TT-EEEETTTS-HHHHHHHHHHHHHHSSEEEEEEEEGGGGT-SSSEEEEEEEEEEGGGTEEEE--S-TTT--SEEEEHHHHHHHHSSBPTTTSSB-EEEEEE-----SS--------STTHHHHHHHHT-

Solvent-accessible surface area (backbone atoms only — not comparable to full-atom values): 11379 Å² total; per-residue (Å²): 135,87,87,79,73,83,71,88,78,91,65,98,59,104,58,62,63,49,59,46,64,50,76,59,96,92,43,79,47,77,51,73,50,74,59,73,82,82,78,79,81,81,75,95,67,87,87,82,68,96,58,56,86,77,38,39,80,45,49,30,76,79,57,56,74,66,57,53,50,50,52,50,49,49,30,62,70,64,78,60,36,44,44,36,39,31,30,33,30,56,76,71,77,39,90,68,44,84,45,65,31,42,56,75,38,65,41,79,96,75,45,27,32,31,38,42,43,71,58,59,94,78,40,69,66,44,76,41,50,44,71,58,52,53,56,17,7,44,45,61,38,88,88,78,71,41,47,30,21,37,35,42,40,48,75,69,82,76,62,100,53,97,70,82,79,79,82,84,86,58,92,72,48,64,67,55,51,58,61,73,70,104

Sequence (182 aa):
QALSQTMNSSSTSSSSSSTSLTTKSGVITATTSLSSSPPAPPHPFPVHTSCAPDGCICEGGSVSLEEFREEVAACCASGEEHVIVSYSRRAFNQTGDGHFSPVGGYHRGRDLVLVLDVARFKYPPHWVPLPLLYQAMAYKDKVTGLPRGYLRLSAHPLLDSVLFTLDISHEGWESAERFLRG

Nearest PDB structures (foldseek):
  2bu3-assembly2_B  TM=9.772E-01  e=2.205E-09  Anabaena sp.
  2btw-assembly1_A  TM=9.751E-01  e=3.130E-09  Nostoc sp. PCC 7120 = FACHB-418
  2btw-assembly2_B  TM=9.764E-01  e=5.296E-09  Nostoc sp. PCC 7120 = FACHB-418
  2bu3-assembly1_A  TM=9.728E-01  e=4.995E-09  Anabaena sp.
  6tjl-assembly1_B  TM=9.741E-01  e=4.995E-09  Nostoc sp. PCC 7120 = FACHB-418

Mean predicted aligned error: 16.4 Å

InterPro domains:
  IPR007719 Phytochelatin synthase, N-terminal catalytic domain [PF05023] (61-150)
  IPR007719 Phytochelatin synthase, N-terminal catalytic domain [PS51443] (1-158)
  IPR038156 Phytochelatin synthase, N-terminal domain superfamily [G3DSA:3.90.70.30] (4-156)
  IPR038765 Papain-like cysteine peptidase superfamily [SSF54001] (61-154)
  IPR040409 Phytochelatin synthase [PTHR33447] (62-179)

pLDDT: mean 73.23, std 24.25, range [30.81, 98.69]

Radius of gyration: 24.06 Å; Cα contacts (8 Å, |Δi|>4): 246; chains: 1; bounding box: 62×46×57 Å